Protein AF-A0A8E0VF87-F1 (afdb_monomer_lite)

Secondary structure (DSSP, 8-state):
-EEEEE-S--BHHHHHHHHHTS-TTTEEE-TTT-BEEES-GGG-----GGGGSGGGSSTTTEEEEE-TT--------SSTTTS-HHHHHHHHHHHHHHHHHHHHHHHHSTTTT---------------------------------EETTEE--EEEEEE-TTSSEEEEEEET--HHHHHHHHHHHHHHS-EEEEEEE-S-TTS-EEEEEEEESSS-HHHHHHHHHHHHHHHHHHHHHHHHHHHHHHHHHTT-

Organism: NCBI:txid27845

Sequence (253 aa):
MPIIELRQPIEGELAKKLQASFAPGVIGIHPDTHEAFVLDPRLDNGSREHLRHPEFRDERVIFVGVNASHCIFTVESIAPDHRPPARLVRDGIDIMIGKCLHYLAITETPGFGGSLDNEKGPKKSLNAESTNNSVNVTSDTGTPRSQLNGREASLEICHMSPDKKRITYTFFGEDHTLGLVLRYCVLHSTNAKFCGYCVPHPLEDKIYFDIQVSMGTATEALRSGLQCMYACFSHMRTVFKAAVSKFKKTDHE

InterPro domains:
  IPR009025 DNA-directed RNA polymerase, RBP11-like dimerisation domain [PF13656] (167-237)
  IPR033898 DNA-directed RNA polymerases I and III subunit AC19 [cd07029] (161-240)
  IPR036603 RNA polymerase, RBP11-like subunit [G3DSA:3.30.1360.10] (1-107)
  IPR036603 RNA polymerase, RBP11-like subunit [G3DSA:3.30.1360.10] (147-253)
  IPR036603 RNA polymerase, RBP11-like subunit [SSF55257] (150-247)

Structure (mmCIF, N/CA/C/O backbone):
data_AF-A0A8E0VF87-F1
#
_entry.id   AF-A0A8E0VF87-F1
#
loop_
_atom_site.group_PDB
_atom_site.id
_atom_site.type_symbol
_atom_site.label_atom_id
_atom_site.label_alt_id
_atom_site.label_comp_id
_atom_site.label_asym_id
_atom_site.label_entity_id
_atom_site.label_seq_id
_atom_site.pdbx_PDB_ins_code
_atom_site.Cartn_x
_atom_site.Cartn_y
_atom_site.Cartn_z
_atom_site.occupancy
_atom_site.B_iso_or_equiv
_atom_site.auth_seq_id
_atom_site.auth_comp_id
_atom_site.auth_asym_id
_atom_site.auth_atom_id
_atom_site.pdbx_PDB_model_num
ATOM 1 N N . MET A 1 1 ? -5.290 1.235 11.599 1.00 92.56 1 MET A N 1
ATOM 2 C CA . MET A 1 1 ? -6.082 0.747 12.746 1.00 92.56 1 MET A CA 1
ATOM 3 C C . MET A 1 1 ? -5.803 1.680 13.909 1.00 92.56 1 MET A C 1
ATOM 5 O O . MET A 1 1 ? -4.617 1.870 14.187 1.00 92.56 1 MET A O 1
ATOM 9 N N . PRO A 1 2 ? -6.818 2.306 14.524 1.00 95.06 2 PRO A N 1
ATOM 10 C CA . PRO A 1 2 ? -6.605 3.136 15.704 1.00 95.06 2 PRO A CA 1
ATOM 11 C C . PRO A 1 2 ? -5.988 2.319 16.845 1.00 95.06 2 PRO A C 1
ATOM 13 O O . PRO A 1 2 ? -6.271 1.129 16.996 1.00 95.06 2 PRO A O 1
ATOM 16 N N . ILE A 1 3 ? -5.106 2.954 17.608 1.00 96.19 3 ILE A N 1
ATOM 17 C CA . ILE A 1 3 ? -4.529 2.426 18.844 1.00 96.19 3 ILE A CA 1
ATOM 18 C C . ILE A 1 3 ? -5.003 3.344 19.960 1.00 96.19 3 ILE A C 1
ATOM 20 O O . ILE A 1 3 ? -4.820 4.555 19.862 1.00 96.19 3 ILE A O 1
ATOM 24 N N . ILE A 1 4 ? -5.580 2.767 21.008 1.00 97.19 4 ILE A N 1
ATOM 25 C CA . ILE A 1 4 ? -5.929 3.476 22.234 1.00 97.19 4 ILE A CA 1
ATOM 26 C C . ILE A 1 4 ? -5.327 2.675 23.384 1.00 97.19 4 ILE A C 1
ATOM 28 O O . ILE A 1 4 ? -5.585 1.479 23.501 1.00 97.19 4 ILE A O 1
ATOM 32 N N . GLU A 1 5 ? -4.511 3.320 24.209 1.00 97.38 5 GLU A N 1
ATOM 33 C CA . GLU A 1 5 ? -3.897 2.726 25.395 1.00 97.38 5 GLU A CA 1
ATOM 34 C C . GLU A 1 5 ? -4.240 3.584 26.610 1.00 97.38 5 GLU A C 1
ATOM 36 O O . GLU A 1 5 ? -3.861 4.755 26.674 1.00 97.38 5 GLU A O 1
ATOM 41 N N . LEU A 1 6 ? -4.932 2.997 27.587 1.00 97.00 6 LEU A N 1
ATOM 42 C CA . LEU A 1 6 ? -5.120 3.609 28.900 1.00 97.00 6 LEU A CA 1
ATOM 43 C C . LEU A 1 6 ? -3.914 3.221 29.754 1.00 97.00 6 LEU A C 1
ATOM 45 O O . LEU A 1 6 ? -3.711 2.048 30.059 1.00 97.00 6 LEU A O 1
ATOM 49 N N . ARG A 1 7 ? -3.061 4.198 30.059 1.00 96.69 7 ARG A N 1
ATOM 50 C CA . ARG A 1 7 ? -1.782 3.980 30.757 1.00 96.69 7 ARG A CA 1
ATOM 51 C C . ARG A 1 7 ? -1.893 4.172 32.263 1.00 96.69 7 ARG A C 1
ATOM 53 O O . ARG A 1 7 ? -0.996 3.768 32.999 1.00 96.69 7 ARG A O 1
ATOM 60 N N . GLN A 1 8 ? -2.991 4.770 32.708 1.00 95.25 8 GLN A N 1
ATOM 61 C CA . GLN A 1 8 ? -3.378 4.884 34.106 1.00 95.25 8 GLN A CA 1
ATOM 62 C C . GLN A 1 8 ? -4.825 4.408 34.268 1.00 95.25 8 GLN A C 1
ATOM 64 O O . GLN A 1 8 ? -5.605 4.561 33.322 1.00 95.25 8 GLN A O 1
ATOM 69 N N . PRO A 1 9 ? -5.194 3.872 35.444 1.00 95.50 9 PRO A N 1
ATOM 70 C CA . PRO A 1 9 ? -6.587 3.604 35.776 1.00 95.50 9 PRO A CA 1
ATOM 71 C C . PRO A 1 9 ? -7.399 4.900 35.716 1.00 95.50 9 PRO A C 1
ATOM 73 O O . PRO A 1 9 ? -7.008 5.920 36.289 1.00 95.50 9 PRO A O 1
ATOM 76 N N . ILE A 1 10 ? -8.522 4.870 35.003 1.00 96.69 10 ILE A N 1
ATOM 77 C CA . ILE A 1 10 ? -9.448 6.000 34.888 1.00 96.69 10 ILE A CA 1
ATOM 78 C C . ILE A 1 10 ? -10.806 5.503 35.361 1.00 96.69 10 ILE A C 1
ATOM 80 O O . ILE A 1 10 ? -11.434 4.690 34.689 1.00 96.69 10 ILE A O 1
ATOM 84 N N . GLU A 1 11 ? -11.259 5.993 36.512 1.00 96.19 11 GLU A N 1
ATOM 85 C CA . GLU A 1 11 ? -12.435 5.471 37.215 1.00 96.19 11 GLU A CA 1
ATOM 86 C C . GLU A 1 11 ? -13.523 6.538 37.416 1.00 96.19 11 GLU A C 1
ATOM 88 O O . GLU A 1 11 ? -13.296 7.749 37.294 1.00 96.19 11 GLU A O 1
ATOM 93 N N . GLY A 1 12 ? -14.737 6.086 37.734 1.00 94.69 12 GLY A N 1
ATOM 94 C CA . GLY A 1 12 ? -15.832 6.942 38.191 1.00 94.69 12 GLY A CA 1
ATOM 95 C C . GLY A 1 12 ? -16.276 7.982 37.157 1.00 94.69 12 GLY A C 1
ATOM 96 O O . GLY A 1 12 ? -16.549 7.666 35.999 1.00 94.69 12 GLY A O 1
ATOM 97 N N . GLU A 1 13 ? -16.381 9.249 37.567 1.00 95.12 13 GLU A N 1
ATOM 98 C CA . GLU A 1 13 ? -16.820 10.333 36.673 1.00 95.12 13 GLU A CA 1
ATOM 99 C C . GLU A 1 13 ? -15.809 10.625 35.557 1.00 95.12 13 GLU A C 1
ATOM 101 O O . GLU A 1 13 ? -16.204 10.995 34.450 1.00 95.12 13 GLU A O 1
ATOM 106 N N . LEU A 1 14 ? -14.513 10.392 35.800 1.00 96.06 14 LEU A N 1
ATOM 107 C CA . LEU A 1 14 ? -13.501 10.502 34.751 1.00 96.06 14 LEU A CA 1
ATOM 108 C C . LEU A 1 14 ? -13.676 9.400 33.702 1.00 96.06 14 LEU A C 1
ATOM 110 O O . LEU A 1 14 ? -13.544 9.686 32.516 1.00 96.06 14 LEU A O 1
ATOM 114 N N . ALA A 1 15 ? -14.056 8.183 34.104 1.00 97.31 15 ALA A N 1
ATOM 115 C CA . ALA A 1 15 ? -14.351 7.094 33.170 1.00 97.31 15 ALA A CA 1
ATOM 116 C C . ALA A 1 15 ? -15.538 7.433 32.257 1.00 97.31 15 ALA A C 1
ATOM 118 O O . ALA A 1 15 ? -15.454 7.269 31.040 1.00 97.31 15 ALA A O 1
ATOM 119 N N . LYS A 1 16 ? -16.620 7.985 32.822 1.00 97.06 16 LYS A N 1
ATOM 120 C CA . LYS A 1 16 ? -17.789 8.448 32.049 1.00 97.06 16 LYS A CA 1
ATOM 121 C C . LYS A 1 16 ? -17.432 9.587 31.098 1.00 97.06 16 LYS A C 1
ATOM 123 O O . LYS A 1 16 ? -17.858 9.592 29.945 1.00 97.06 16 LYS A O 1
ATOM 128 N N . LYS A 1 17 ? -16.621 10.539 31.564 1.00 97.00 17 LYS A N 1
ATOM 129 C CA . LYS A 1 17 ? -16.142 11.664 30.754 1.00 97.00 17 LYS A CA 1
ATOM 130 C C . LYS A 1 17 ? -15.246 11.202 29.605 1.00 97.00 17 LYS A C 1
ATOM 132 O O . LYS A 1 17 ? -15.392 11.679 28.481 1.00 97.00 17 LYS A O 1
ATOM 137 N N . LEU A 1 18 ? -14.358 10.245 29.872 1.00 97.56 18 LEU A N 1
ATOM 138 C CA . LEU A 1 18 ? -13.532 9.618 28.850 1.00 97.56 18 LEU A CA 1
ATOM 139 C C . LEU A 1 18 ? -14.404 8.879 27.836 1.00 97.56 18 LEU A C 1
ATOM 141 O O . LEU A 1 18 ? -14.245 9.093 26.641 1.00 97.56 18 LEU A O 1
ATOM 145 N N . GLN A 1 19 ? -15.363 8.073 28.294 1.00 97.75 19 GLN A N 1
ATOM 146 C CA . GLN A 1 19 ? -16.282 7.352 27.416 1.00 97.75 19 GLN A CA 1
ATOM 147 C C . GLN A 1 19 ? -17.054 8.299 26.487 1.00 97.75 19 GLN A C 1
ATOM 149 O O . GLN A 1 19 ? -17.137 8.039 25.290 1.00 97.75 19 GLN A O 1
ATOM 154 N N . ALA A 1 20 ? -17.551 9.425 27.007 1.00 97.50 20 ALA A N 1
ATOM 155 C CA . ALA A 1 20 ? -18.239 10.444 26.212 1.00 97.50 20 ALA A CA 1
ATOM 156 C C . ALA A 1 20 ? -17.330 11.153 25.188 1.00 97.50 20 ALA A C 1
ATOM 158 O O . ALA A 1 20 ? -17.828 11.783 24.258 1.00 97.50 20 ALA A O 1
ATOM 159 N N . SER A 1 21 ? -16.006 11.045 25.342 1.00 97.00 21 SER A N 1
ATOM 160 C CA . SER A 1 21 ? -15.017 11.623 24.426 1.00 97.00 21 SER A CA 1
ATOM 161 C C . SER A 1 21 ? -14.728 10.745 23.199 1.00 97.00 21 SER A C 1
ATOM 163 O O . SER A 1 21 ? -13.939 11.142 22.342 1.00 97.00 21 SER A O 1
ATOM 165 N N . PHE A 1 22 ? -15.321 9.552 23.102 1.00 97.75 22 PHE A N 1
ATOM 166 C CA . PHE A 1 22 ? -15.151 8.643 21.967 1.00 97.75 22 PHE A CA 1
ATOM 167 C C . PHE A 1 22 ? -16.502 8.212 21.388 1.00 97.75 22 PHE A C 1
ATOM 169 O O . PHE A 1 22 ? -17.558 8.404 21.991 1.00 97.75 22 PHE A O 1
ATOM 176 N N . ALA A 1 23 ? -16.473 7.623 20.190 1.00 96.81 23 ALA A N 1
ATOM 177 C CA . ALA A 1 23 ? -17.670 7.041 19.594 1.00 96.81 23 ALA A CA 1
ATOM 178 C C . ALA A 1 23 ? -18.237 5.902 20.477 1.00 96.81 23 ALA A C 1
ATOM 180 O O . ALA A 1 23 ? -17.468 5.193 21.141 1.00 96.81 23 ALA A O 1
ATOM 181 N N . PRO A 1 24 ? -19.567 5.684 20.483 1.00 96.88 24 PRO A N 1
ATOM 182 C CA . PRO A 1 24 ? -20.169 4.569 21.208 1.00 96.88 24 PRO A CA 1
ATOM 183 C C . PRO A 1 24 ? -19.531 3.228 20.821 1.00 96.88 24 PRO A C 1
ATOM 185 O O . PRO A 1 24 ? -19.366 2.934 19.639 1.00 96.88 24 PRO A O 1
ATOM 188 N N . GLY A 1 25 ? -19.177 2.417 21.821 1.00 96.56 25 GLY A N 1
ATOM 189 C CA . GLY A 1 25 ? -18.518 1.121 21.621 1.00 96.56 25 GLY A CA 1
ATOM 190 C C . GLY A 1 25 ? -16.985 1.158 21.629 1.00 96.56 25 GLY A C 1
ATOM 191 O O . GLY A 1 25 ? -16.369 0.099 21.664 1.00 96.56 25 GLY A O 1
ATOM 192 N N . VAL A 1 26 ? -16.356 2.340 21.662 1.00 97.88 26 VAL A N 1
ATOM 193 C CA . VAL A 1 26 ? -14.886 2.451 21.735 1.00 97.88 26 VAL A CA 1
ATOM 194 C C . VAL A 1 26 ? -14.368 2.222 23.152 1.00 97.88 26 VAL A C 1
ATOM 196 O O . VAL A 1 26 ? -13.462 1.417 23.355 1.00 97.88 26 VAL A O 1
ATOM 199 N N . ILE A 1 27 ? -14.949 2.912 24.137 1.00 98.19 27 ILE A N 1
ATOM 200 C CA . ILE A 1 27 ? -14.576 2.811 25.552 1.00 98.19 27 ILE A CA 1
ATOM 201 C C . ILE A 1 27 ? -15.727 2.174 26.332 1.00 98.19 27 ILE A C 1
ATOM 203 O O . ILE A 1 27 ? -16.859 2.667 26.320 1.00 98.19 27 ILE A O 1
ATOM 207 N N . GLY A 1 28 ? -15.430 1.076 27.018 1.00 97.81 28 GLY A N 1
ATOM 208 C CA . GLY A 1 28 ? -16.309 0.449 27.997 1.00 97.81 28 GLY A CA 1
ATOM 209 C C . GLY A 1 28 ? -16.016 0.956 29.406 1.00 97.81 28 GLY A C 1
ATOM 210 O O . GLY A 1 28 ? -14.950 1.508 29.670 1.00 97.81 28 GLY A O 1
ATOM 211 N N . ILE A 1 29 ? -16.966 0.756 30.316 1.00 97.88 29 ILE A N 1
ATOM 212 C CA . ILE A 1 29 ? -16.773 0.971 31.753 1.00 97.88 29 ILE A CA 1
ATOM 213 C C . ILE A 1 29 ? -17.140 -0.334 32.442 1.00 97.88 29 ILE A C 1
ATOM 215 O O . ILE A 1 29 ? -18.215 -0.882 32.189 1.00 97.88 29 ILE A O 1
ATOM 219 N N . HIS A 1 30 ? -16.243 -0.852 33.274 1.00 96.31 30 HIS A N 1
ATOM 220 C CA . HIS A 1 30 ? -16.495 -2.089 33.998 1.00 96.31 30 HIS A CA 1
ATOM 221 C C . HIS A 1 30 ? -17.631 -1.876 35.017 1.00 96.31 30 HIS A C 1
ATOM 223 O O . HIS A 1 30 ? -17.609 -0.876 35.741 1.00 96.31 30 HIS A O 1
ATOM 229 N N . PRO A 1 31 ? -18.622 -2.784 35.107 1.00 93.56 31 PRO A N 1
ATOM 230 C CA . PRO A 1 31 ? -19.773 -2.601 35.991 1.00 93.56 31 PRO A CA 1
ATOM 231 C C . PRO A 1 31 ? -19.383 -2.555 37.473 1.00 93.56 31 PRO A C 1
ATOM 233 O O . PRO A 1 31 ? -19.934 -1.741 38.205 1.00 93.56 31 PRO A O 1
ATOM 236 N N . ASP A 1 32 ? -18.418 -3.383 37.887 1.00 93.12 32 ASP A N 1
ATOM 237 C CA . ASP A 1 32 ? -18.029 -3.501 39.300 1.00 93.12 32 ASP A CA 1
ATOM 238 C C . ASP A 1 32 ? -16.969 -2.481 39.743 1.00 93.12 32 ASP A C 1
ATOM 240 O O . ASP A 1 32 ? -17.102 -1.871 40.800 1.00 93.12 32 ASP A O 1
ATOM 244 N N . THR A 1 33 ? -15.904 -2.283 38.957 1.00 92.81 33 THR A N 1
ATOM 245 C CA . THR A 1 33 ? -14.791 -1.390 39.329 1.00 92.81 33 THR A CA 1
ATOM 246 C C . THR A 1 33 ? -15.022 0.055 38.898 1.00 92.81 33 THR A C 1
ATOM 248 O O . THR A 1 33 ? -14.307 0.944 39.344 1.00 92.81 33 THR A O 1
ATOM 251 N N . HIS A 1 34 ? -16.005 0.309 38.024 1.00 94.69 34 HIS A N 1
ATOM 252 C CA . HIS A 1 34 ? -16.218 1.606 37.374 1.00 94.69 34 HIS A CA 1
ATOM 253 C C . HIS A 1 34 ? -14.985 2.150 36.632 1.00 94.69 34 HIS A C 1
ATOM 255 O O . HIS A 1 34 ? -14.898 3.353 36.376 1.00 94.69 34 HIS A O 1
ATOM 261 N N . GLU A 1 35 ? -14.056 1.268 36.260 1.00 97.12 35 GLU A N 1
ATOM 262 C CA . GLU A 1 35 ? -12.852 1.594 35.503 1.00 97.12 35 GLU A CA 1
ATOM 263 C C . GLU A 1 35 ? -13.139 1.577 33.997 1.00 97.12 35 GLU A C 1
ATOM 265 O O . GLU A 1 35 ? -13.840 0.696 33.485 1.00 97.12 35 GLU A O 1
ATOM 270 N N . ALA A 1 36 ? -12.607 2.563 33.278 1.00 97.75 36 ALA A N 1
ATOM 271 C CA . ALA A 1 36 ? -12.656 2.609 31.827 1.00 97.75 36 ALA A CA 1
ATOM 272 C C . ALA A 1 36 ? -11.705 1.576 31.213 1.00 97.75 36 ALA A C 1
ATOM 274 O O . ALA A 1 36 ? -10.572 1.410 31.656 1.00 97.75 36 ALA A O 1
ATOM 275 N N . PHE A 1 37 ? -12.133 0.940 30.127 1.00 97.94 37 PHE A N 1
ATOM 276 C CA . PHE A 1 37 ? -11.289 0.063 29.321 1.00 97.94 37 PHE A CA 1
ATOM 277 C C . PHE A 1 37 ? -11.569 0.265 27.833 1.00 97.94 37 PHE A C 1
ATOM 279 O O . PHE A 1 37 ? -12.644 0.716 27.433 1.00 97.94 37 PHE A O 1
ATOM 286 N N . VAL A 1 38 ? -10.598 -0.075 26.990 1.00 97.81 38 VAL A N 1
ATOM 287 C CA . VAL A 1 38 ? -10.772 -0.015 25.534 1.00 97.81 38 VAL A CA 1
ATOM 288 C C . VAL A 1 38 ? -11.565 -1.241 25.090 1.00 97.81 38 VAL A C 1
ATOM 290 O O . VAL A 1 38 ? -11.088 -2.364 25.227 1.00 97.81 38 VAL A O 1
ATOM 293 N N . LEU A 1 39 ? -12.779 -1.023 24.585 1.00 97.56 39 LEU A N 1
ATOM 294 C CA . LEU A 1 39 ? -13.688 -2.080 24.146 1.00 97.56 39 LEU A CA 1
ATOM 295 C C . LEU A 1 39 ? -13.418 -2.464 22.686 1.00 97.56 39 LEU A C 1
ATOM 297 O O . LEU A 1 39 ? -13.039 -3.600 22.414 1.00 97.56 39 LEU A O 1
ATOM 301 N N . ASP A 1 40 ? -13.565 -1.518 21.757 1.00 97.44 40 ASP A N 1
ATOM 302 C CA . ASP A 1 40 ? -13.196 -1.713 20.354 1.00 97.44 40 ASP A CA 1
ATOM 303 C C . ASP A 1 40 ? -12.563 -0.440 19.765 1.00 97.44 40 ASP A C 1
ATOM 305 O O . ASP A 1 40 ? -13.270 0.487 19.351 1.00 97.44 40 ASP A O 1
ATOM 309 N N . PRO A 1 41 ? -11.223 -0.378 19.662 1.00 96.69 41 PRO A N 1
ATOM 310 C CA . PRO A 1 41 ? -10.553 0.782 19.093 1.00 96.69 41 PRO A CA 1
ATOM 311 C C . PRO A 1 41 ? -10.836 0.941 17.593 1.00 96.69 41 PRO A C 1
ATOM 313 O O . PRO A 1 41 ? -10.601 2.013 17.044 1.00 96.69 41 PRO A O 1
ATOM 316 N N . ARG A 1 42 ? -11.360 -0.082 16.899 1.00 96.00 42 ARG A N 1
ATOM 317 C CA . ARG A 1 42 ? -11.696 0.007 15.469 1.00 96.00 42 ARG A CA 1
ATOM 318 C C . ARG A 1 42 ? -12.797 1.024 15.192 1.00 96.00 42 ARG A C 1
ATOM 320 O O . ARG A 1 42 ? -12.832 1.583 14.098 1.00 96.00 42 ARG A O 1
ATOM 327 N N . LEU A 1 43 ? -13.695 1.215 16.154 1.00 96.00 43 LEU A N 1
ATOM 328 C CA . LEU A 1 43 ? -14.848 2.102 16.035 1.00 96.00 43 LEU A CA 1
ATOM 329 C C . LEU A 1 43 ? -14.486 3.576 16.254 1.00 96.00 43 LEU A C 1
ATOM 331 O O . LEU A 1 43 ? -15.337 4.445 16.060 1.00 96.00 43 LEU A O 1
ATOM 335 N N . ASP A 1 44 ? -13.243 3.876 16.643 1.00 95.56 44 ASP A N 1
ATOM 336 C CA . ASP A 1 44 ? -12.799 5.253 16.810 1.00 95.56 44 ASP A CA 1
ATOM 337 C C . ASP A 1 44 ? -12.785 5.994 15.467 1.00 95.56 44 ASP A C 1
ATOM 339 O O . ASP A 1 44 ? -12.216 5.542 14.471 1.00 95.56 44 ASP A O 1
ATOM 343 N N . ASN A 1 45 ? -13.404 7.172 15.461 1.00 93.25 45 ASN A N 1
ATOM 344 C CA . ASN A 1 45 ? -13.465 8.061 14.307 1.00 93.25 45 ASN A CA 1
ATOM 345 C C . ASN A 1 45 ? -12.324 9.091 14.292 1.00 93.25 45 ASN A C 1
ATOM 347 O O . ASN A 1 45 ? -12.271 9.928 13.391 1.00 93.25 45 ASN A O 1
ATOM 351 N N . GLY A 1 46 ? -11.426 9.059 15.284 1.00 93.25 46 GLY A N 1
ATOM 352 C CA . GLY A 1 46 ? -10.272 9.947 15.359 1.00 93.25 46 GLY A CA 1
ATOM 353 C C . GLY A 1 46 ? -10.631 11.399 15.680 1.00 93.25 46 GLY A C 1
ATOM 354 O O . GLY 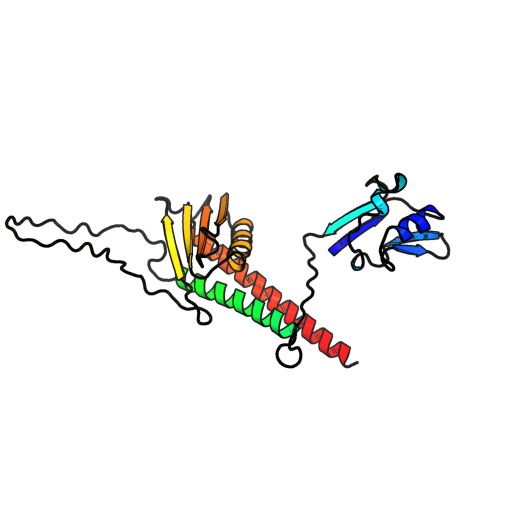A 1 46 ? -9.861 12.297 15.341 1.00 93.25 46 GLY A O 1
ATOM 355 N N . SER A 1 47 ? -11.774 11.650 16.330 1.00 94.94 47 SER A N 1
ATOM 356 C CA . SER A 1 47 ? -12.236 13.001 16.705 1.00 94.94 47 SER A CA 1
ATOM 357 C C . SER A 1 47 ? -11.261 13.772 17.602 1.00 94.94 47 SER A C 1
ATOM 359 O O . SER A 1 47 ? -11.253 15.002 17.589 1.00 94.94 47 SER A O 1
ATOM 361 N N . ARG A 1 48 ? -10.437 13.052 18.378 1.00 95.50 48 ARG A N 1
ATOM 362 C CA . ARG A 1 48 ? -9.514 13.599 19.390 1.00 95.50 48 ARG A CA 1
ATOM 363 C C . ARG A 1 48 ? -10.201 14.446 20.468 1.00 95.50 48 ARG A C 1
ATOM 365 O O . ARG A 1 48 ? -9.553 15.286 21.089 1.00 95.50 48 ARG A O 1
ATOM 372 N N . GLU A 1 49 ? -11.484 14.207 20.732 1.00 96.38 49 GLU A N 1
ATOM 373 C CA . GLU A 1 49 ? -12.255 15.000 21.697 1.00 96.38 49 GLU A CA 1
ATOM 374 C C . GLU A 1 49 ? -11.690 14.906 23.124 1.00 96.38 49 GLU A C 1
ATOM 376 O O . GLU A 1 49 ? -11.672 15.902 23.845 1.00 96.38 49 GLU A O 1
ATOM 381 N N . HIS A 1 50 ? -11.103 13.763 23.499 1.00 95.25 50 HIS A N 1
ATOM 382 C CA . HIS A 1 50 ? -10.443 13.583 24.798 1.00 95.25 50 HIS A CA 1
ATOM 383 C C . HIS A 1 50 ? -9.373 14.657 25.075 1.00 95.25 50 HIS A C 1
ATOM 385 O O . HIS A 1 50 ? -9.241 15.107 26.211 1.00 95.25 50 HIS A O 1
ATOM 391 N N . LEU A 1 51 ? -8.678 15.165 24.046 1.00 96.38 51 LEU A N 1
ATOM 392 C CA . LEU A 1 51 ? -7.670 16.223 24.193 1.00 96.38 51 LEU A CA 1
ATOM 393 C C . LEU A 1 51 ? -8.260 17.567 24.645 1.00 96.38 51 LEU A C 1
ATOM 395 O O . LEU A 1 51 ? -7.515 18.467 25.044 1.00 96.38 51 LEU A O 1
ATOM 399 N N . ARG A 1 52 ? -9.584 17.756 24.615 1.00 95.69 52 ARG A N 1
ATOM 400 C CA . ARG A 1 52 ? -10.205 18.960 25.182 1.00 95.69 52 ARG A CA 1
ATOM 401 C C . ARG A 1 52 ? -10.138 18.981 26.701 1.00 95.69 52 ARG A C 1
ATOM 403 O O . ARG A 1 52 ? -10.087 20.070 27.276 1.00 95.69 52 ARG A O 1
ATOM 410 N N . HIS A 1 53 ? -10.087 17.819 27.338 1.00 95.62 53 HIS A N 1
ATOM 411 C CA . HIS A 1 53 ? -10.088 17.678 28.786 1.00 95.62 53 HIS A CA 1
ATOM 412 C C . HIS A 1 53 ? -8.653 17.664 29.335 1.00 95.62 53 HIS A C 1
ATOM 414 O O . HIS A 1 53 ? -7.860 16.833 28.898 1.00 95.62 53 HIS A O 1
ATOM 420 N N . PRO A 1 54 ? -8.289 18.566 30.272 1.00 95.88 54 PRO A N 1
ATOM 421 C CA . PRO A 1 54 ? -6.923 18.664 30.794 1.00 95.88 54 PRO A CA 1
ATOM 422 C C . PRO A 1 54 ? -6.378 17.343 31.348 1.00 95.88 54 PRO A C 1
ATOM 424 O O . PRO A 1 54 ? -5.241 16.989 31.055 1.00 95.88 54 PRO A O 1
ATOM 427 N N . GLU A 1 55 ? -7.212 16.592 32.066 1.00 94.94 55 GLU A N 1
ATOM 428 C CA . GLU A 1 55 ? -6.915 15.259 32.604 1.00 94.94 55 GLU A CA 1
ATOM 429 C C . GLU A 1 55 ? -6.491 14.210 31.561 1.00 94.94 55 GLU A C 1
ATOM 431 O O . GLU A 1 55 ? -5.784 13.273 31.917 1.00 94.94 55 GLU A O 1
ATOM 436 N N . PHE A 1 56 ? -6.867 14.353 30.285 1.00 96.00 56 PHE A N 1
ATOM 437 C CA . PHE A 1 56 ? -6.568 13.369 29.230 1.00 96.00 56 PHE A CA 1
ATOM 438 C C . PHE A 1 56 ? -5.564 13.875 28.188 1.00 96.00 56 PHE A C 1
ATOM 440 O O . PHE A 1 56 ? -5.318 13.203 27.190 1.00 96.00 56 PHE A O 1
ATOM 447 N N . ARG A 1 57 ? -4.993 15.072 28.381 1.00 93.62 57 ARG A N 1
ATOM 448 C CA . ARG A 1 57 ? -3.982 15.626 27.462 1.00 93.62 57 ARG A CA 1
ATOM 449 C C . ARG A 1 57 ? -2.606 15.000 27.634 1.00 93.62 57 ARG A C 1
ATOM 451 O O . ARG A 1 57 ? -1.794 15.082 26.718 1.00 93.62 57 ARG A O 1
ATOM 458 N N . ASP A 1 58 ? -2.325 14.456 28.812 1.00 93.94 58 ASP A N 1
ATOM 459 C CA . ASP A 1 58 ? -1.039 13.835 29.099 1.00 93.94 58 ASP A CA 1
ATOM 460 C C . ASP A 1 58 ? -0.996 12.418 28.506 1.00 93.94 58 ASP A C 1
ATOM 462 O O . ASP A 1 58 ? -1.794 11.552 28.870 1.00 93.94 58 ASP A O 1
ATOM 466 N N . GLU A 1 59 ? -0.019 12.162 27.632 1.00 91.38 59 GLU A N 1
ATOM 467 C CA . GLU A 1 59 ? 0.237 10.841 27.044 1.00 91.38 59 GLU A CA 1
ATOM 468 C C . GLU A 1 59 ? 0.611 9.772 28.083 1.00 91.38 59 GLU A C 1
ATOM 470 O O . GLU A 1 59 ? 0.666 8.581 27.768 1.00 91.38 59 GLU A O 1
ATOM 475 N N . ARG A 1 60 ? 0.903 10.169 29.327 1.00 93.81 60 ARG A N 1
ATOM 476 C CA . ARG A 1 60 ? 1.074 9.254 30.463 1.00 93.81 60 ARG A CA 1
ATOM 477 C C . ARG A 1 60 ? -0.250 8.716 30.995 1.00 93.81 60 ARG A C 1
ATOM 479 O O . ARG A 1 60 ? -0.219 7.726 31.719 1.00 93.81 60 ARG A O 1
ATOM 486 N N . VAL A 1 61 ? -1.370 9.364 30.679 1.00 95.19 61 VAL A N 1
ATOM 487 C CA . VAL A 1 61 ? -2.724 8.960 31.086 1.00 95.19 61 VAL A CA 1
ATOM 488 C C . VAL A 1 61 ? -3.367 8.136 29.975 1.00 95.19 61 VAL A C 1
ATOM 490 O O . VAL A 1 61 ? -3.776 6.998 30.204 1.00 95.19 61 VAL A O 1
ATOM 493 N N . ILE A 1 62 ? -3.396 8.678 28.756 1.00 96.19 62 ILE A N 1
ATOM 494 C CA . ILE A 1 62 ? -3.961 8.020 27.578 1.00 96.19 62 ILE A CA 1
ATOM 495 C C . ILE A 1 62 ? -3.092 8.278 26.352 1.00 96.19 62 ILE A C 1
ATOM 497 O O . ILE A 1 62 ? -2.679 9.403 26.091 1.00 96.19 62 ILE A O 1
ATOM 501 N N . PHE A 1 63 ? -2.852 7.235 25.566 1.00 96.31 63 PHE A N 1
ATOM 502 C CA . PHE A 1 63 ? -2.242 7.358 24.250 1.00 96.31 63 PHE A CA 1
ATOM 503 C C . PHE A 1 63 ? -3.259 6.994 23.172 1.00 96.31 63 PHE A C 1
ATOM 505 O O . PHE A 1 63 ? -3.851 5.917 23.212 1.00 96.31 63 PHE A O 1
ATOM 512 N N . VAL A 1 64 ? -3.442 7.889 22.200 1.00 96.12 64 VAL A N 1
ATOM 513 C CA . VAL A 1 64 ? -4.269 7.653 21.013 1.00 96.12 64 VAL A CA 1
ATOM 514 C C . VAL A 1 64 ? -3.416 7.848 19.770 1.00 96.12 64 VAL A C 1
ATOM 516 O O . VAL A 1 64 ? -2.885 8.930 19.520 1.00 96.12 64 VAL A O 1
ATOM 519 N N . GLY A 1 65 ? -3.294 6.793 18.974 1.00 94.44 65 GLY A N 1
ATOM 520 C CA . GLY A 1 65 ? -2.444 6.757 17.794 1.00 94.44 65 GLY A CA 1
ATOM 521 C C . GLY A 1 65 ? -3.018 5.893 16.681 1.00 94.44 65 GLY A C 1
ATOM 522 O O . GLY A 1 65 ? -4.176 5.480 16.699 1.00 94.44 65 GLY A O 1
ATOM 523 N N . VAL A 1 66 ? -2.188 5.609 15.680 1.00 94.06 66 VAL A N 1
ATOM 524 C CA . VAL A 1 66 ? -2.551 4.751 14.549 1.00 94.06 66 VAL A CA 1
ATOM 525 C C . VAL A 1 66 ? -1.448 3.727 14.333 1.00 94.06 66 VAL A C 1
ATOM 527 O O . VAL A 1 66 ? -0.274 4.077 14.234 1.00 94.06 66 VAL A O 1
ATOM 530 N N . ASN A 1 67 ? -1.826 2.457 14.202 1.00 94.00 67 ASN A N 1
ATOM 531 C CA . ASN A 1 67 ? -0.919 1.416 13.743 1.00 94.00 67 ASN A CA 1
ATOM 532 C C . ASN A 1 67 ? -0.703 1.560 12.230 1.00 94.00 67 ASN A C 1
ATOM 534 O O . ASN A 1 67 ? -1.590 1.213 11.442 1.00 94.00 67 ASN A O 1
ATOM 538 N N . ALA A 1 68 ? 0.473 2.050 11.833 1.00 91.00 68 ALA A N 1
ATOM 539 C CA . ALA A 1 68 ? 0.845 2.233 10.430 1.00 91.00 68 ALA A CA 1
ATOM 540 C C . ALA A 1 68 ? 0.965 0.909 9.648 1.00 91.00 68 ALA A C 1
ATOM 542 O O . ALA A 1 68 ? 0.825 0.906 8.429 1.00 91.00 68 ALA A O 1
ATOM 543 N N . SER A 1 69 ? 1.169 -0.218 10.336 1.00 91.19 69 SER A N 1
ATOM 544 C CA . SER A 1 69 ? 1.288 -1.551 9.729 1.00 91.19 69 SER A CA 1
ATOM 545 C C . SER A 1 69 ? -0.054 -2.278 9.593 1.00 91.19 69 SER A C 1
ATOM 547 O O . SER A 1 69 ? -0.091 -3.415 9.127 1.00 91.19 69 SER A O 1
ATOM 549 N N . HIS A 1 70 ? -1.162 -1.658 10.010 1.00 92.88 70 HIS A N 1
ATOM 550 C CA . HIS A 1 70 ? -2.491 -2.263 9.960 1.00 92.88 70 HIS A CA 1
ATOM 551 C C . HIS A 1 70 ? -3.477 -1.329 9.256 1.00 92.88 70 HIS A C 1
ATOM 553 O O . HIS A 1 70 ? -4.110 -0.465 9.868 1.00 92.88 70 HIS A O 1
ATOM 559 N N . CYS A 1 71 ? -3.649 -1.547 7.957 1.00 91.69 71 CYS A N 1
ATOM 560 C CA . CYS A 1 71 ? -4.617 -0.827 7.138 1.00 91.69 71 CYS A CA 1
ATOM 561 C C . CYS A 1 71 ? -5.998 -1.488 7.202 1.00 91.69 71 CYS A C 1
ATOM 563 O O . CYS A 1 71 ? -6.108 -2.713 7.187 1.00 91.69 71 CYS A O 1
ATOM 565 N N . ILE A 1 72 ? -7.052 -0.672 7.232 1.00 92.25 72 ILE A N 1
ATOM 566 C CA . ILE A 1 72 ? -8.438 -1.127 7.104 1.00 92.25 72 ILE A CA 1
ATOM 567 C C . ILE A 1 72 ? -8.971 -0.545 5.805 1.00 92.25 72 ILE A C 1
ATOM 569 O O . ILE A 1 72 ? -9.050 0.671 5.662 1.00 92.25 72 ILE A O 1
ATOM 573 N N . PHE A 1 73 ? -9.311 -1.421 4.866 1.00 94.31 73 PHE A N 1
ATOM 574 C CA . PHE A 1 73 ? -9.904 -1.031 3.595 1.00 94.31 73 PHE A CA 1
ATOM 575 C C . PHE A 1 73 ? -11.403 -1.309 3.619 1.00 94.31 73 PHE A C 1
ATOM 577 O O . PHE A 1 73 ? -11.825 -2.399 4.009 1.00 94.31 73 PHE A O 1
ATOM 584 N N . THR A 1 74 ? -12.180 -0.343 3.139 1.00 95.25 74 THR A N 1
ATOM 585 C CA . THR A 1 74 ? -13.589 -0.527 2.789 1.00 95.25 74 THR A CA 1
ATOM 586 C C . THR A 1 74 ? -13.683 -0.490 1.273 1.00 95.25 74 THR A C 1
ATOM 588 O O . THR A 1 74 ? -13.244 0.473 0.648 1.00 95.25 74 THR A O 1
ATOM 591 N N . VAL A 1 75 ? -14.201 -1.563 0.676 1.00 95.56 75 VAL A N 1
ATOM 592 C CA . VAL A 1 75 ? -14.362 -1.675 -0.776 1.00 95.56 75 VAL A CA 1
ATOM 593 C C . VAL A 1 75 ? -15.832 -1.885 -1.070 1.00 95.56 75 VAL A C 1
ATOM 595 O O . VAL A 1 75 ? -16.411 -2.898 -0.684 1.00 95.56 75 VAL A O 1
ATOM 598 N N . GLU A 1 76 ? -16.414 -0.931 -1.780 1.00 95.56 76 GLU A N 1
ATOM 599 C CA . GLU A 1 76 ? -17.807 -0.961 -2.202 1.00 95.56 76 GLU A CA 1
ATOM 600 C C . GLU A 1 76 ? -17.881 -1.146 -3.716 1.00 95.56 76 GLU A C 1
ATOM 602 O O . GLU A 1 76 ? -16.982 -0.751 -4.462 1.00 95.56 76 GLU A O 1
ATOM 607 N N . SER A 1 77 ? -18.953 -1.782 -4.178 1.00 95.75 77 SER A N 1
ATOM 608 C CA . SER A 1 77 ? -19.216 -1.956 -5.601 1.00 95.75 77 SER A CA 1
ATOM 609 C C . SER A 1 77 ? -20.559 -1.347 -5.953 1.00 95.75 77 SER A C 1
ATOM 611 O O . SER A 1 77 ? -21.554 -1.623 -5.292 1.00 95.75 77 SER A O 1
ATOM 613 N N . ILE A 1 78 ? -20.591 -0.586 -7.046 1.00 96.00 78 ILE A N 1
ATOM 614 C CA . ILE A 1 78 ? -21.828 -0.050 -7.631 1.00 96.00 78 ILE A CA 1
ATOM 615 C C . ILE A 1 78 ? -22.684 -1.131 -8.310 1.00 96.00 78 ILE A C 1
ATOM 617 O O . ILE A 1 78 ? -23.839 -0.890 -8.633 1.00 96.00 78 ILE A O 1
ATOM 621 N N . ALA A 1 79 ? -22.109 -2.309 -8.571 1.00 94.75 79 ALA A N 1
ATOM 622 C CA . ALA A 1 79 ? -22.771 -3.421 -9.247 1.00 94.75 79 ALA A CA 1
ATOM 623 C C . ALA A 1 79 ? -22.378 -4.747 -8.570 1.00 94.75 79 ALA A C 1
ATOM 625 O O . ALA A 1 79 ? -21.653 -5.550 -9.170 1.00 94.75 79 ALA A O 1
ATOM 626 N N . PRO A 1 80 ? -22.793 -4.976 -7.310 1.00 91.25 80 PRO A N 1
ATOM 627 C CA . PRO A 1 80 ? -22.317 -6.095 -6.495 1.00 91.25 80 PRO A CA 1
ATOM 628 C C . PRO A 1 80 ? -22.615 -7.470 -7.112 1.00 91.25 80 PRO A C 1
ATOM 630 O O . PRO A 1 80 ? -21.769 -8.357 -7.012 1.00 91.25 80 PRO A O 1
ATOM 633 N N . ASP A 1 81 ? -23.730 -7.619 -7.833 1.00 92.19 81 ASP A N 1
ATOM 634 C CA . ASP A 1 81 ? -24.124 -8.887 -8.469 1.00 92.19 81 ASP A CA 1
ATOM 635 C C . ASP A 1 81 ? -23.173 -9.313 -9.599 1.00 92.19 81 ASP A C 1
ATOM 637 O O . ASP A 1 81 ? -22.901 -10.495 -9.800 1.00 92.19 81 ASP A O 1
ATOM 641 N N . HIS A 1 82 ? -22.620 -8.342 -10.329 1.00 92.62 82 HIS A N 1
ATOM 642 C CA . HIS A 1 82 ? -21.753 -8.589 -11.488 1.00 92.62 82 HIS A CA 1
ATOM 643 C C . HIS A 1 82 ? -20.266 -8.422 -11.147 1.00 92.62 82 HIS A C 1
ATOM 645 O O . HIS A 1 82 ? -19.378 -9.048 -11.743 1.00 92.62 82 HIS A O 1
ATOM 651 N N . ARG A 1 83 ? -19.972 -7.548 -10.183 1.00 92.62 83 ARG A N 1
ATOM 652 C CA . ARG A 1 83 ? -18.624 -7.164 -9.773 1.00 92.62 83 ARG A CA 1
ATOM 653 C C . ARG A 1 83 ? -18.563 -7.058 -8.246 1.00 92.62 83 ARG A C 1
ATOM 655 O O . ARG A 1 83 ? -18.478 -5.952 -7.718 1.00 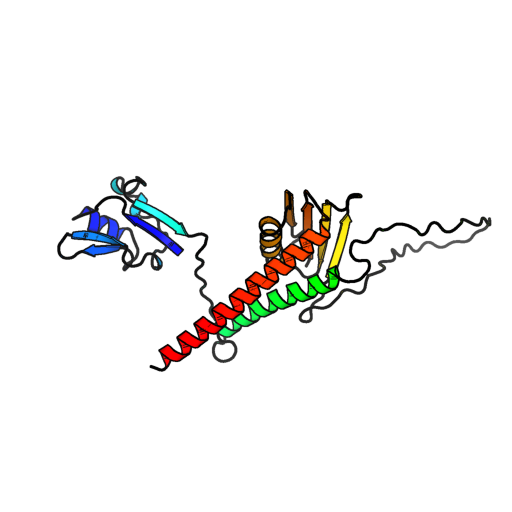92.62 83 ARG A O 1
ATOM 662 N N . PRO A 1 84 ? -18.597 -8.186 -7.519 1.00 94.44 84 PRO A N 1
ATOM 663 C CA . PRO A 1 84 ? -18.579 -8.162 -6.061 1.00 94.44 84 PRO A CA 1
ATOM 664 C C . PRO A 1 84 ? -17.269 -7.550 -5.529 1.00 94.44 84 PRO A C 1
ATOM 666 O O . PRO A 1 84 ? -16.217 -7.745 -6.150 1.00 94.44 84 PRO A O 1
ATOM 669 N N . PRO A 1 85 ? -17.275 -6.874 -4.364 1.00 95.69 85 PRO A N 1
ATOM 670 C CA . PRO A 1 85 ? -16.078 -6.237 -3.802 1.00 95.69 85 PRO A CA 1
ATOM 671 C C . PRO A 1 85 ? -14.866 -7.163 -3.670 1.00 95.69 85 PRO A C 1
ATOM 673 O O . PRO A 1 85 ? -13.744 -6.788 -4.005 1.00 95.69 85 PRO A O 1
ATOM 676 N N . ALA A 1 86 ? -15.082 -8.420 -3.273 1.00 94.62 86 ALA A N 1
ATOM 677 C CA . ALA A 1 86 ? -13.999 -9.395 -3.173 1.00 94.62 86 ALA A CA 1
ATOM 678 C C . ALA A 1 86 ? -13.319 -9.667 -4.528 1.00 94.62 86 ALA A C 1
ATOM 680 O O . ALA A 1 86 ? -12.111 -9.898 -4.590 1.00 94.62 86 ALA A O 1
ATOM 681 N N . ARG A 1 87 ? -14.082 -9.616 -5.627 1.00 94.50 87 ARG A N 1
ATOM 682 C CA . ARG A 1 87 ? -13.533 -9.740 -6.977 1.00 94.50 87 ARG A CA 1
ATOM 683 C C . ARG A 1 87 ? -12.722 -8.503 -7.363 1.00 94.50 87 ARG A C 1
ATOM 685 O O . ARG A 1 87 ? -11.650 -8.678 -7.923 1.00 94.50 87 ARG A O 1
ATOM 692 N N . LEU A 1 88 ? -13.186 -7.296 -7.030 1.00 95.56 88 LEU A N 1
ATOM 693 C CA . LEU A 1 88 ? -12.449 -6.051 -7.290 1.00 95.56 88 LEU A CA 1
ATOM 694 C C . LEU A 1 88 ? -11.044 -6.080 -6.685 1.00 95.56 88 LEU A C 1
ATOM 696 O O . LEU A 1 88 ? -10.068 -5.794 -7.373 1.00 95.56 88 LEU A O 1
ATOM 700 N N . VAL A 1 89 ? -10.944 -6.477 -5.414 1.00 96.44 89 VAL A N 1
ATOM 701 C CA . VAL A 1 89 ? -9.659 -6.565 -4.707 1.00 96.44 89 VAL A CA 1
ATOM 702 C C . VAL A 1 89 ? -8.743 -7.593 -5.363 1.00 96.44 89 VAL A C 1
ATOM 704 O O . VAL A 1 89 ? -7.578 -7.303 -5.626 1.00 96.44 89 VAL A O 1
ATOM 707 N N . ARG A 1 90 ? -9.269 -8.784 -5.671 1.00 95.94 90 ARG A N 1
ATOM 708 C CA . ARG A 1 90 ? -8.499 -9.832 -6.351 1.00 95.94 90 ARG A CA 1
ATOM 709 C C . ARG A 1 90 ? -7.985 -9.359 -7.711 1.00 95.94 90 ARG A C 1
ATOM 711 O O . ARG A 1 90 ? -6.797 -9.497 -7.977 1.00 95.94 90 ARG A O 1
ATOM 718 N N . ASP A 1 91 ? -8.862 -8.794 -8.536 1.00 95.38 91 ASP A N 1
ATOM 719 C CA . ASP A 1 91 ? -8.515 -8.345 -9.884 1.00 95.38 91 ASP A CA 1
ATOM 720 C C . ASP A 1 91 ? -7.458 -7.214 -9.814 1.00 95.38 91 ASP A C 1
ATOM 722 O O . ASP A 1 91 ? -6.511 -7.211 -10.597 1.00 95.38 91 ASP A O 1
ATOM 726 N N . GLY A 1 92 ? -7.530 -6.322 -8.815 1.00 96.19 92 GLY A N 1
ATOM 727 C CA . GLY A 1 92 ? -6.492 -5.317 -8.546 1.00 96.19 92 GLY A CA 1
ATOM 728 C C . GLY A 1 92 ? -5.126 -5.912 -8.172 1.00 96.19 92 GLY A C 1
ATOM 729 O O . GLY A 1 92 ? -4.096 -5.461 -8.676 1.00 96.19 92 GLY A O 1
ATOM 730 N N . ILE A 1 93 ? -5.103 -6.958 -7.337 1.00 97.38 93 ILE A N 1
ATOM 731 C CA . ILE A 1 93 ? -3.868 -7.684 -6.992 1.00 97.38 93 ILE A CA 1
ATOM 732 C C . ILE A 1 93 ? -3.274 -8.363 -8.235 1.00 97.38 93 ILE A C 1
ATOM 734 O O . ILE A 1 93 ? -2.070 -8.262 -8.473 1.00 97.38 93 ILE A O 1
ATOM 738 N N . ASP A 1 94 ? -4.102 -9.027 -9.043 1.00 96.50 94 ASP A N 1
ATOM 739 C CA . ASP A 1 94 ? -3.649 -9.714 -10.256 1.00 96.50 94 ASP A CA 1
ATOM 740 C C . ASP A 1 94 ? -3.100 -8.728 -11.305 1.00 96.50 94 ASP A C 1
ATOM 742 O O . ASP A 1 94 ? -2.089 -9.025 -11.944 1.00 96.50 94 ASP A O 1
ATOM 746 N N . ILE A 1 95 ? -3.678 -7.524 -11.429 1.00 95.94 95 ILE A N 1
ATOM 747 C CA . ILE A 1 95 ? -3.129 -6.447 -12.274 1.00 95.94 95 ILE A CA 1
ATOM 748 C C . ILE A 1 95 ? -1.715 -6.066 -11.825 1.00 95.94 95 ILE A C 1
ATOM 750 O O . ILE A 1 95 ? -0.822 -5.946 -12.665 1.00 95.94 95 ILE A O 1
ATOM 754 N N . MET A 1 96 ? -1.487 -5.895 -10.519 1.00 96.69 96 MET A N 1
ATOM 755 C CA . MET A 1 96 ? -0.159 -5.552 -9.999 1.00 96.69 96 MET A CA 1
ATOM 756 C C . MET A 1 96 ? 0.855 -6.673 -10.230 1.00 96.69 96 MET A C 1
ATOM 758 O O . MET A 1 96 ? 1.989 -6.396 -10.618 1.00 96.69 96 MET A O 1
ATOM 762 N N . ILE A 1 97 ? 0.448 -7.937 -10.077 1.00 97.38 97 ILE A N 1
ATOM 763 C CA . ILE A 1 97 ? 1.277 -9.097 -10.436 1.00 97.38 97 ILE A CA 1
ATOM 764 C C . ILE A 1 97 ? 1.630 -9.066 -11.930 1.00 97.38 97 ILE A C 1
ATOM 766 O O . ILE A 1 97 ? 2.799 -9.218 -12.284 1.00 97.38 97 ILE A O 1
ATOM 770 N N . GLY A 1 98 ? 0.647 -8.818 -12.801 1.00 96.31 98 GLY A N 1
ATOM 771 C CA . GLY A 1 98 ? 0.850 -8.703 -14.246 1.00 96.31 98 GLY A CA 1
ATOM 772 C C . GLY A 1 98 ? 1.835 -7.594 -14.617 1.00 96.31 98 GLY A C 1
ATOM 773 O O . GLY A 1 98 ? 2.745 -7.830 -15.408 1.00 96.31 98 GLY A O 1
ATOM 774 N N . LYS A 1 99 ? 1.729 -6.420 -13.978 1.00 96.56 99 LYS A N 1
ATOM 775 C CA . LYS A 1 99 ? 2.702 -5.324 -14.126 1.00 96.56 99 LYS A CA 1
ATOM 776 C C . LYS A 1 99 ? 4.115 -5.754 -13.730 1.00 96.56 99 LYS A C 1
ATOM 778 O O . LYS A 1 99 ? 5.053 -5.472 -14.470 1.00 96.56 99 LYS A O 1
ATOM 783 N N . CYS A 1 100 ? 4.282 -6.465 -12.609 1.00 96.81 100 CYS A N 1
ATOM 784 C CA . CYS A 1 100 ? 5.600 -6.966 -12.195 1.00 96.81 100 CYS A CA 1
ATOM 785 C C . CYS A 1 100 ? 6.226 -7.842 -13.285 1.00 96.81 100 CYS A C 1
ATOM 787 O O . CYS A 1 100 ? 7.365 -7.615 -13.679 1.00 96.81 100 CYS A O 1
ATOM 789 N N . LEU A 1 101 ? 5.468 -8.830 -13.771 1.00 96.62 101 LEU A N 1
ATOM 790 C CA . LEU A 1 101 ? 5.936 -9.786 -14.775 1.00 96.62 101 LEU A CA 1
ATOM 791 C C . LEU A 1 101 ? 6.268 -9.097 -16.102 1.00 96.62 101 LEU A C 1
ATOM 793 O O . LEU A 1 101 ? 7.292 -9.400 -16.708 1.00 96.62 101 LEU A O 1
ATOM 797 N N . HIS A 1 102 ? 5.441 -8.135 -16.513 1.00 96.06 102 HIS A N 1
ATOM 798 C CA . HIS A 1 102 ? 5.657 -7.330 -17.714 1.00 96.06 102 HIS A CA 1
ATOM 799 C C . HIS A 1 102 ? 6.984 -6.569 -17.664 1.00 96.06 102 HIS A C 1
ATOM 801 O O . HIS A 1 102 ? 7.819 -6.705 -18.556 1.00 96.06 102 HIS A O 1
ATOM 807 N N . TYR A 1 103 ? 7.217 -5.807 -16.592 1.00 96.69 103 TYR A N 1
ATOM 808 C CA . TYR A 1 103 ? 8.446 -5.024 -16.465 1.00 96.69 103 TYR A CA 1
ATOM 809 C C . TYR A 1 103 ? 9.678 -5.892 -16.212 1.00 96.69 103 TYR A C 1
ATOM 811 O O . TYR A 1 103 ? 10.752 -5.554 -16.704 1.00 96.69 103 TYR A O 1
ATOM 819 N N . LEU A 1 104 ? 9.541 -7.035 -15.530 1.00 96.06 104 LEU A N 1
ATOM 820 C CA . LEU A 1 104 ? 10.627 -8.012 -15.424 1.00 96.06 104 LEU A CA 1
ATOM 821 C C . LEU A 1 104 ? 11.045 -8.516 -16.808 1.00 96.06 104 LEU A C 1
ATOM 823 O O . LEU A 1 104 ? 12.222 -8.403 -17.143 1.00 96.06 104 LEU A O 1
ATOM 827 N N . ALA A 1 105 ? 10.094 -8.936 -17.647 1.00 95.12 105 ALA A N 1
ATOM 828 C CA . ALA A 1 105 ? 10.380 -9.401 -19.004 1.00 95.12 105 ALA A CA 1
ATOM 829 C C . ALA A 1 105 ? 11.084 -8.331 -19.861 1.00 95.12 105 ALA A C 1
ATOM 831 O O . ALA A 1 105 ? 12.058 -8.633 -20.555 1.00 95.12 105 ALA A O 1
ATOM 832 N N . ILE A 1 106 ? 10.657 -7.062 -19.768 1.00 94.19 106 ILE A N 1
ATOM 833 C CA . ILE A 1 106 ? 11.347 -5.954 -20.450 1.00 94.19 106 ILE A CA 1
ATOM 834 C C . ILE A 1 106 ? 12.787 -5.834 -19.945 1.00 94.19 106 ILE A C 1
ATOM 836 O O . ILE A 1 106 ? 13.722 -5.778 -20.742 1.00 94.19 106 ILE A O 1
ATOM 840 N N . THR A 1 107 ? 12.990 -5.844 -18.625 1.00 93.88 107 THR A N 1
ATOM 841 C CA . THR A 1 107 ? 14.337 -5.699 -18.061 1.00 93.88 107 THR A CA 1
ATOM 842 C C . THR A 1 107 ? 15.244 -6.893 -18.347 1.00 93.88 107 THR A C 1
ATOM 844 O O . THR A 1 107 ? 16.458 -6.731 -18.333 1.00 93.88 107 THR A O 1
ATOM 847 N N . GLU A 1 108 ? 14.703 -8.087 -18.572 1.00 91.94 108 GLU A N 1
ATOM 848 C CA . GLU A 1 108 ? 15.457 -9.311 -18.880 1.00 91.94 108 GLU A CA 1
ATOM 849 C C . GLU A 1 108 ? 15.784 -9.448 -20.373 1.00 91.94 108 GLU A C 1
ATOM 851 O O . GLU A 1 108 ? 16.605 -10.285 -20.753 1.00 91.94 108 GLU A O 1
ATOM 856 N N . THR A 1 109 ? 15.193 -8.602 -21.222 1.00 90.94 109 THR A N 1
ATOM 857 C CA . THR A 1 109 ? 15.460 -8.603 -22.662 1.00 90.94 109 THR A CA 1
ATOM 858 C C . THR A 1 109 ? 16.943 -8.294 -22.932 1.00 90.94 109 THR A C 1
ATOM 860 O O . THR A 1 109 ? 17.481 -7.325 -22.378 1.00 90.94 109 THR A O 1
ATOM 863 N N . PRO A 1 110 ? 17.634 -9.079 -23.788 1.00 86.88 110 PRO A N 1
ATOM 864 C CA . PRO A 1 110 ? 19.033 -8.835 -24.122 1.00 86.88 110 PRO A CA 1
ATOM 865 C C . PRO A 1 110 ? 19.254 -7.405 -24.625 1.00 86.88 110 PRO A C 1
ATOM 867 O O . PRO A 1 110 ? 18.567 -6.941 -25.530 1.00 86.88 110 PRO A O 1
ATOM 870 N N . GLY A 1 111 ? 20.222 -6.704 -24.034 1.00 82.19 111 GLY A N 1
ATOM 871 C CA . GLY A 1 111 ? 20.543 -5.315 -24.379 1.00 82.19 111 GLY A CA 1
ATOM 872 C C . GLY A 1 111 ? 19.879 -4.258 -23.492 1.00 82.19 111 GLY A C 1
ATOM 873 O O . GLY A 1 111 ? 20.347 -3.120 -23.479 1.00 82.19 111 GLY A O 1
ATOM 874 N N . PHE A 1 112 ? 18.880 -4.606 -22.672 1.00 85.44 112 PHE A N 1
ATOM 875 C CA . PHE A 1 112 ? 18.318 -3.666 -21.698 1.00 85.44 112 PHE A CA 1
ATOM 876 C C . PHE A 1 112 ? 19.349 -3.339 -20.597 1.00 85.44 112 PHE A C 1
ATOM 878 O O . PHE A 1 112 ? 19.775 -4.214 -19.841 1.00 85.44 112 PHE A O 1
ATOM 885 N N . GLY A 1 113 ? 19.794 -2.078 -20.520 1.00 72.31 113 GLY A N 1
ATOM 886 C CA . GLY A 1 113 ? 20.876 -1.644 -19.613 1.00 72.31 113 GLY A CA 1
ATOM 887 C C . GLY A 1 113 ? 22.304 -1.985 -20.093 1.00 72.31 113 GLY A C 1
ATOM 888 O O . GLY A 1 113 ? 23.281 -1.841 -19.343 1.00 72.31 113 GLY A O 1
ATOM 889 N N . GLY A 1 114 ? 22.449 -2.444 -21.343 1.00 65.38 114 GLY A N 1
ATOM 890 C CA . GLY A 1 114 ? 23.735 -2.635 -22.027 1.00 65.38 114 GLY A CA 1
ATOM 891 C C . GLY A 1 114 ? 24.403 -1.310 -22.429 1.00 65.38 114 GLY A C 1
ATOM 892 O O . GLY A 1 114 ? 23.755 -0.270 -22.461 1.00 65.38 114 GLY A O 1
ATOM 893 N N . SER A 1 115 ? 25.719 -1.325 -22.683 1.00 45.44 115 SER A N 1
ATOM 894 C CA . SER A 1 115 ? 26.471 -0.132 -23.128 1.00 45.44 115 SER A CA 1
ATOM 895 C C . SER A 1 115 ? 25.963 0.374 -24.481 1.00 45.44 115 SER A C 1
ATOM 897 O O . SER A 1 115 ? 25.850 -0.409 -25.421 1.00 45.44 115 SER A O 1
ATOM 899 N N . LEU A 1 116 ? 25.759 1.687 -24.604 1.00 45.81 116 LEU A N 1
ATOM 900 C CA . LEU A 1 116 ? 25.766 2.389 -25.890 1.00 45.81 116 LEU A CA 1
ATOM 901 C C . LEU A 1 116 ? 27.228 2.601 -26.315 1.00 45.81 116 LEU A C 1
ATOM 903 O O . LEU A 1 116 ? 27.716 3.723 -26.269 1.00 45.81 116 LEU A O 1
ATOM 907 N N . ASP A 1 117 ? 27.947 1.541 -26.691 1.00 37.72 117 ASP A N 1
ATOM 908 C CA . ASP A 1 117 ? 29.305 1.677 -27.230 1.00 37.72 117 ASP A CA 1
ATOM 909 C C . ASP A 1 117 ? 29.456 0.922 -28.561 1.00 37.72 117 ASP A C 1
ATOM 911 O O . ASP A 1 117 ? 29.352 -0.302 -28.611 1.00 37.72 117 ASP A O 1
ATOM 915 N N . ASN A 1 118 ? 29.799 1.707 -29.593 1.00 35.88 118 ASN A N 1
ATOM 916 C CA . ASN A 1 118 ? 30.343 1.381 -30.923 1.00 35.88 118 ASN A CA 1
ATOM 917 C C . ASN A 1 118 ? 29.395 1.134 -32.115 1.00 35.88 118 ASN A C 1
ATOM 919 O O . ASN A 1 118 ? 29.206 0.005 -32.547 1.00 35.88 118 ASN A O 1
ATOM 923 N N . GLU A 1 119 ? 29.086 2.221 -32.834 1.00 33.53 119 GLU A N 1
ATOM 924 C CA . GLU A 1 119 ? 29.456 2.307 -34.259 1.00 33.53 119 GLU A CA 1
ATOM 925 C C . GLU A 1 119 ? 30.268 3.589 -34.534 1.00 33.53 119 GLU A C 1
ATOM 927 O O . GLU A 1 119 ? 29.742 4.654 -34.850 1.00 33.53 119 GLU A O 1
ATOM 932 N N . LYS A 1 120 ? 31.599 3.491 -34.435 1.00 37.66 120 LYS A N 1
ATOM 933 C CA . LYS A 1 120 ? 32.519 4.321 -35.228 1.00 37.66 120 LYS A CA 1
ATOM 934 C C . LYS A 1 120 ? 33.004 3.470 -36.403 1.00 37.66 120 LYS A C 1
ATOM 936 O O . LYS A 1 120 ? 34.054 2.841 -36.323 1.00 37.66 120 LYS A O 1
ATOM 941 N N . GLY A 1 121 ? 32.224 3.444 -37.482 1.00 30.17 121 GLY A N 1
ATOM 942 C CA . GLY A 1 121 ? 32.671 2.996 -38.806 1.00 30.17 121 GLY A CA 1
ATOM 943 C C . GLY A 1 121 ? 33.386 4.129 -39.567 1.00 30.17 121 GLY A C 1
ATOM 944 O O . GLY A 1 121 ? 33.131 5.305 -39.295 1.00 30.17 121 GLY A O 1
ATOM 945 N N . PRO A 1 122 ? 34.320 3.826 -40.486 1.00 31.00 122 PRO A N 1
ATOM 946 C CA . PRO A 1 122 ? 35.295 4.786 -41.004 1.00 31.00 122 PRO A CA 1
ATOM 947 C C . PRO A 1 122 ? 34.668 5.827 -41.943 1.00 31.00 122 PRO A C 1
ATOM 949 O O . PRO A 1 122 ? 34.012 5.488 -42.926 1.00 31.00 122 PRO A O 1
ATOM 952 N N . LYS A 1 123 ? 34.948 7.113 -41.688 1.00 31.48 123 LYS A N 1
ATOM 953 C CA . LYS A 1 123 ? 34.641 8.218 -42.609 1.00 31.48 123 LYS A CA 1
ATOM 954 C C . LYS A 1 123 ? 35.476 8.067 -43.885 1.00 31.48 123 LYS A C 1
ATOM 956 O O . LYS A 1 123 ? 36.650 8.430 -43.897 1.00 31.48 123 LYS A O 1
ATOM 961 N N . LYS A 1 124 ? 34.875 7.562 -44.965 1.00 30.08 124 LYS A N 1
ATOM 962 C CA . LYS A 1 124 ? 35.381 7.788 -46.325 1.00 30.08 124 LYS A CA 1
ATOM 963 C C . LYS A 1 124 ? 34.880 9.145 -46.811 1.00 30.08 124 LYS A C 1
ATOM 965 O O . LYS A 1 124 ? 33.683 9.398 -46.869 1.00 30.08 124 LYS A O 1
ATOM 970 N N . SER A 1 125 ? 35.839 10.007 -47.119 1.00 30.61 125 SER A N 1
ATOM 971 C CA . SER A 1 125 ? 35.691 11.269 -47.838 1.00 30.61 125 SER A CA 1
ATOM 972 C C . SER A 1 125 ? 35.053 11.064 -49.210 1.00 30.61 125 SER A C 1
ATOM 974 O O . SER A 1 125 ? 35.479 10.146 -49.907 1.00 30.61 125 SER A O 1
ATOM 976 N N . LEU A 1 126 ? 34.157 11.964 -49.622 1.00 30.09 126 LEU A N 1
ATOM 977 C CA . LEU A 1 126 ? 34.017 12.445 -51.003 1.00 30.09 126 LEU A CA 1
ATOM 978 C C . LEU A 1 126 ? 33.251 13.779 -50.994 1.00 30.09 126 LEU A C 1
ATOM 980 O O . LEU A 1 126 ? 32.282 13.952 -50.259 1.00 30.09 126 LEU A O 1
ATOM 984 N N . ASN A 1 127 ? 33.775 14.728 -51.767 1.00 25.69 127 ASN A N 1
ATOM 985 C CA . ASN A 1 127 ? 33.378 16.130 -51.844 1.00 25.69 127 ASN A CA 1
ATOM 986 C C . ASN A 1 127 ? 32.274 16.384 -52.890 1.00 25.69 127 ASN A C 1
ATOM 988 O O . ASN A 1 127 ? 32.230 15.704 -53.909 1.00 25.69 127 ASN A O 1
ATOM 992 N N . ALA A 1 128 ? 31.566 17.496 -52.650 1.00 27.19 128 ALA A N 1
ATOM 993 C CA . ALA A 1 128 ? 31.059 18.508 -53.591 1.00 27.19 128 ALA A CA 1
ATOM 994 C C . ALA A 1 128 ? 29.691 18.349 -54.306 1.00 27.19 128 ALA A C 1
ATOM 996 O O . ALA A 1 128 ? 29.473 17.461 -55.118 1.00 27.19 128 ALA A O 1
ATOM 997 N N . GLU A 1 129 ? 28.877 19.388 -54.041 1.00 24.66 129 GLU A N 1
ATOM 998 C CA . GLU A 1 129 ? 27.918 20.116 -54.901 1.00 24.66 129 GLU A CA 1
ATOM 999 C C . GLU A 1 129 ? 26.402 19.784 -54.895 1.00 24.66 129 GLU A C 1
ATOM 1001 O O . GLU A 1 129 ? 25.893 18.949 -55.630 1.00 24.66 129 GLU A O 1
ATOM 1006 N N . SER A 1 130 ? 25.694 20.593 -54.085 1.00 27.39 130 SER A N 1
ATOM 1007 C CA . SER A 1 130 ? 24.568 21.489 -54.438 1.00 27.39 130 SER A CA 1
ATOM 1008 C C . SER A 1 130 ? 23.265 20.925 -55.030 1.00 27.39 130 SER A C 1
ATOM 1010 O O . SER A 1 130 ? 23.186 20.708 -56.232 1.00 27.39 130 SER A O 1
ATOM 1012 N N . THR A 1 131 ? 22.168 20.916 -54.248 1.00 23.69 131 THR A N 1
ATOM 1013 C CA . THR A 1 131 ? 20.986 21.814 -54.423 1.00 23.69 131 THR A CA 1
ATOM 1014 C C . THR A 1 131 ? 19.859 21.564 -53.392 1.00 23.69 131 THR A C 1
ATOM 1016 O O . THR A 1 131 ? 19.458 20.438 -53.136 1.00 23.69 131 THR A O 1
ATOM 1019 N N . ASN A 1 132 ? 19.376 22.668 -52.805 1.00 27.70 132 ASN A N 1
ATOM 1020 C CA . ASN A 1 132 ? 18.065 23.000 -52.211 1.00 27.70 132 ASN A CA 1
ATOM 1021 C C . ASN A 1 132 ? 17.029 21.889 -51.910 1.00 27.70 132 ASN A C 1
ATOM 1023 O O . ASN A 1 132 ? 16.452 21.325 -52.832 1.00 27.70 132 ASN A O 1
ATOM 1027 N N . ASN A 1 133 ? 16.609 21.750 -50.644 1.00 29.44 133 ASN A N 1
ATOM 1028 C CA . ASN A 1 133 ? 15.305 22.250 -50.165 1.00 29.44 133 ASN A CA 1
ATOM 1029 C C . ASN A 1 133 ? 15.091 21.925 -48.679 1.00 29.44 133 ASN A C 1
ATOM 1031 O O . ASN A 1 133 ? 15.252 20.797 -48.223 1.00 29.44 133 ASN A O 1
ATOM 1035 N N . SER A 1 134 ? 14.690 22.942 -47.929 1.00 31.64 134 SER A N 1
ATOM 1036 C CA . SER A 1 134 ? 14.329 22.892 -46.519 1.00 31.64 134 SER A CA 1
ATOM 1037 C C . SER A 1 134 ? 12.967 22.230 -46.299 1.00 31.64 134 SER A C 1
ATOM 1039 O O . SER A 1 134 ? 11.944 22.819 -46.638 1.00 31.64 134 SER A O 1
ATOM 1041 N N . VAL A 1 135 ? 12.961 21.065 -45.647 1.00 27.81 135 VAL A N 1
ATOM 1042 C CA . VAL A 1 135 ? 11.865 20.592 -44.787 1.00 27.81 135 VAL A CA 1
ATOM 1043 C C . VAL A 1 135 ? 12.506 19.900 -43.582 1.00 27.81 135 VAL A C 1
ATOM 1045 O O . VAL A 1 135 ? 13.075 18.818 -43.705 1.00 27.81 135 VAL A O 1
ATOM 1048 N N . ASN A 1 136 ? 12.449 20.544 -42.414 1.00 29.45 136 ASN A N 1
ATOM 1049 C CA . ASN A 1 136 ? 12.822 19.927 -41.142 1.00 29.45 136 ASN A CA 1
ATOM 1050 C C . ASN A 1 136 ? 11.773 18.867 -40.786 1.00 29.45 136 ASN A C 1
ATOM 1052 O O . ASN A 1 136 ? 10.715 19.193 -40.253 1.00 29.45 136 ASN A O 1
ATOM 1056 N N . VAL A 1 137 ? 12.075 17.604 -41.078 1.00 31.42 137 VAL A N 1
ATOM 1057 C CA . VAL A 1 137 ? 11.386 16.448 -40.500 1.00 31.42 137 VAL A CA 1
ATOM 1058 C C . VAL A 1 137 ? 12.252 15.957 -39.346 1.00 31.42 137 VAL A C 1
ATOM 1060 O O . VAL A 1 137 ? 13.265 15.294 -39.551 1.00 31.42 137 VAL A O 1
ATOM 1063 N N . THR A 1 138 ? 11.886 16.323 -38.121 1.00 29.30 138 THR A N 1
ATOM 1064 C CA . THR A 1 138 ? 12.390 15.661 -36.915 1.00 29.30 138 THR A CA 1
ATOM 1065 C C . THR A 1 138 ? 11.896 14.217 -36.938 1.00 29.30 138 THR A C 1
ATOM 1067 O O . THR A 1 138 ? 10.706 13.965 -36.758 1.00 29.30 138 THR A O 1
ATOM 1070 N N . SER A 1 139 ? 12.793 13.277 -37.230 1.00 32.38 139 SER A N 1
ATOM 1071 C CA . SER A 1 139 ? 12.505 11.845 -37.252 1.00 32.38 139 SER A CA 1
ATOM 1072 C C . SER A 1 139 ? 12.362 11.315 -35.828 1.00 32.38 139 SER A C 1
ATOM 1074 O O . SER A 1 139 ? 13.354 11.009 -35.167 1.00 32.38 139 SER A O 1
ATOM 1076 N N . ASP A 1 140 ? 11.118 11.212 -35.376 1.00 36.66 140 ASP A N 1
ATOM 1077 C CA . ASP A 1 140 ? 10.714 10.461 -34.192 1.00 36.66 140 ASP A CA 1
ATOM 1078 C C . ASP A 1 140 ? 10.771 8.960 -34.534 1.00 36.66 140 ASP A C 1
ATOM 1080 O O . ASP A 1 140 ? 9.822 8.365 -35.047 1.00 36.66 140 ASP A O 1
ATOM 1084 N N . THR A 1 141 ? 11.943 8.345 -34.372 1.00 36.03 141 THR A N 1
ATOM 1085 C CA . THR A 1 141 ? 12.114 6.894 -34.534 1.00 36.03 141 THR A CA 1
ATOM 1086 C C . THR A 1 141 ? 11.596 6.200 -33.276 1.00 36.03 141 THR A C 1
ATOM 1088 O O . THR A 1 141 ? 12.368 5.876 -32.376 1.00 36.03 141 THR A O 1
ATOM 1091 N N . GLY A 1 142 ? 10.276 6.031 -33.188 1.00 41.09 142 GLY A N 1
ATOM 1092 C CA . GLY A 1 142 ? 9.615 5.402 -32.047 1.00 41.09 142 GLY A CA 1
ATOM 1093 C C . GLY A 1 142 ? 9.953 3.916 -31.929 1.00 41.09 142 GLY A C 1
ATOM 1094 O O . GLY A 1 142 ? 9.597 3.112 -32.790 1.00 41.09 142 GLY A O 1
ATOM 1095 N N . THR A 1 143 ? 10.621 3.539 -30.840 1.00 53.88 143 THR A N 1
ATOM 1096 C CA . THR A 1 143 ? 10.732 2.147 -30.383 1.00 53.88 143 THR A CA 1
ATOM 1097 C C . THR A 1 143 ? 9.322 1.552 -30.252 1.00 53.88 143 THR A C 1
ATOM 1099 O O . THR A 1 143 ? 8.449 2.226 -29.699 1.00 53.88 143 THR A O 1
ATOM 1102 N N . PRO A 1 144 ? 9.044 0.322 -30.732 1.00 57.88 144 PRO A N 1
ATOM 1103 C CA . PRO A 1 144 ? 7.721 -0.278 -30.593 1.00 57.88 144 PRO A CA 1
ATOM 1104 C C . PRO A 1 144 ? 7.366 -0.407 -29.109 1.00 57.88 144 PRO A C 1
ATOM 1106 O O . PRO A 1 144 ? 8.003 -1.150 -28.361 1.00 57.88 144 PRO A O 1
ATOM 1109 N N . ARG A 1 145 ? 6.363 0.356 -28.673 1.00 70.94 145 ARG A N 1
ATOM 1110 C CA . ARG A 1 145 ? 5.915 0.370 -27.282 1.00 70.94 145 ARG A CA 1
ATOM 1111 C C . ARG A 1 145 ? 5.066 -0.869 -27.012 1.00 70.94 145 ARG A C 1
ATOM 1113 O O . ARG A 1 145 ? 4.151 -1.202 -27.764 1.00 70.94 145 ARG A O 1
ATOM 1120 N N . SER A 1 146 ? 5.396 -1.583 -25.941 1.00 83.00 146 SER A N 1
ATOM 1121 C CA . SER A 1 146 ? 4.655 -2.768 -25.515 1.00 83.00 146 SER A CA 1
ATOM 1122 C C . SER A 1 146 ? 3.261 -2.407 -24.992 1.00 83.00 146 SER A C 1
ATOM 1124 O O . SER A 1 146 ? 3.032 -1.295 -24.518 1.00 83.00 146 SER A O 1
ATOM 1126 N N . GLN A 1 147 ? 2.323 -3.356 -25.060 1.00 86.00 147 GLN A N 1
ATOM 1127 C CA . GLN A 1 147 ? 0.974 -3.198 -24.514 1.00 86.00 147 GLN A CA 1
ATOM 1128 C C . GLN A 1 147 ? 0.784 -4.053 -23.260 1.00 86.00 147 GLN A C 1
ATOM 1130 O O . GLN A 1 147 ? 1.225 -5.199 -23.212 1.00 86.00 147 GLN A O 1
ATOM 1135 N N . LEU A 1 148 ? 0.074 -3.516 -22.270 1.00 86.69 148 LEU A N 1
ATOM 1136 C CA . LEU A 1 148 ? -0.331 -4.221 -21.058 1.00 86.69 148 LEU A CA 1
ATOM 1137 C C . LEU A 1 148 ? -1.790 -3.881 -20.763 1.00 86.69 148 LEU A C 1
ATOM 1139 O O . LEU A 1 148 ? -2.137 -2.710 -20.687 1.00 86.69 148 LEU A O 1
ATOM 1143 N N . ASN A 1 149 ? -2.660 -4.879 -20.586 1.00 83.12 149 ASN A N 1
ATOM 1144 C CA . ASN A 1 149 ? -4.092 -4.672 -20.305 1.00 83.12 149 ASN A CA 1
ATOM 1145 C C . ASN A 1 149 ? -4.813 -3.755 -21.320 1.00 83.12 149 ASN A C 1
ATOM 1147 O O . ASN A 1 149 ? -5.693 -2.984 -20.948 1.00 83.12 149 ASN A O 1
ATOM 1151 N N . GLY A 1 150 ? -4.426 -3.819 -22.600 1.00 82.81 150 GLY A N 1
ATOM 1152 C CA . GLY A 1 150 ? -5.027 -3.010 -23.668 1.00 82.81 150 GLY A CA 1
ATOM 1153 C C . GLY A 1 150 ? -4.598 -1.540 -23.687 1.00 82.81 150 GLY A C 1
ATOM 1154 O O . GLY A 1 150 ? -5.149 -0.769 -24.468 1.00 82.81 150 GLY A O 1
ATOM 1155 N N . ARG A 1 151 ? -3.618 -1.150 -22.863 1.00 87.38 151 ARG A N 1
ATOM 1156 C CA . ARG A 1 151 ? -2.989 0.174 -22.903 1.00 87.38 151 ARG A CA 1
ATOM 1157 C C . ARG A 1 151 ? -1.518 0.083 -23.276 1.00 87.38 151 ARG A C 1
ATOM 1159 O O . ARG A 1 151 ? -0.877 -0.948 -23.079 1.00 87.38 151 ARG A O 1
ATOM 1166 N N . GLU A 1 152 ? -0.992 1.181 -23.791 1.00 88.38 152 GLU A N 1
ATOM 1167 C CA . GLU A 1 152 ? 0.437 1.343 -24.015 1.00 88.38 152 GLU A CA 1
ATOM 1168 C C . GLU A 1 152 ? 1.170 1.388 -22.668 1.00 88.38 152 GLU A C 1
ATOM 1170 O O . GLU A 1 152 ? 0.807 2.152 -21.777 1.00 88.38 152 GLU A O 1
ATOM 1175 N N . ALA A 1 153 ? 2.162 0.517 -22.498 1.00 91.81 153 ALA A N 1
ATOM 1176 C CA . ALA A 1 153 ? 2.958 0.425 -21.285 1.00 91.81 153 ALA A CA 1
ATOM 1177 C C . ALA A 1 153 ? 4.364 -0.061 -21.637 1.00 91.81 153 ALA A C 1
ATOM 1179 O O . ALA A 1 153 ? 4.569 -1.251 -21.896 1.00 91.81 153 ALA A O 1
ATOM 1180 N N . SER A 1 154 ? 5.336 0.848 -21.640 1.00 92.75 154 SER A N 1
ATOM 1181 C CA . SER A 1 154 ? 6.740 0.569 -21.961 1.00 92.75 154 SER A CA 1
ATOM 1182 C C . SER A 1 154 ? 7.678 1.082 -20.869 1.00 92.75 154 SER A C 1
ATOM 1184 O O . SER A 1 154 ? 7.282 1.841 -19.981 1.00 92.75 154 SER A O 1
ATOM 1186 N N . LEU A 1 155 ? 8.926 0.622 -20.917 1.00 95.44 155 LEU A N 1
ATOM 1187 C CA . LEU A 1 155 ? 9.981 1.007 -19.990 1.00 95.44 155 LEU A CA 1
ATOM 1188 C C . LEU A 1 155 ? 11.230 1.382 -20.784 1.00 95.44 155 LEU A C 1
ATOM 1190 O O . LEU A 1 155 ? 11.752 0.568 -21.543 1.00 95.44 155 LEU A O 1
ATOM 1194 N N . GLU A 1 156 ? 11.718 2.600 -20.574 1.00 94.25 156 GLU A N 1
ATOM 1195 C CA . GLU A 1 156 ? 12.883 3.148 -21.269 1.00 94.25 156 GLU A CA 1
ATOM 1196 C C . GLU A 1 156 ? 13.912 3.698 -20.279 1.00 94.25 156 GLU A C 1
ATOM 1198 O O . GLU A 1 156 ? 13.579 4.092 -19.159 1.00 94.25 156 GLU A O 1
ATOM 1203 N N . ILE A 1 157 ? 15.179 3.738 -20.693 1.00 95.19 157 ILE A N 1
ATOM 1204 C CA . ILE A 1 157 ? 16.263 4.363 -19.931 1.00 95.19 157 ILE A CA 1
ATOM 1205 C C . ILE A 1 157 ? 16.451 5.783 -20.461 1.00 95.19 157 ILE A C 1
ATOM 1207 O O . ILE A 1 157 ? 16.890 5.968 -21.591 1.00 95.19 157 ILE A O 1
ATOM 1211 N N . CYS A 1 158 ? 16.155 6.788 -19.638 1.00 92.44 158 CYS A N 1
ATOM 1212 C CA . CYS A 1 158 ? 16.364 8.191 -20.004 1.00 92.44 158 CYS A CA 1
ATOM 1213 C C . CYS A 1 158 ? 17.782 8.664 -19.726 1.00 92.44 158 CYS A C 1
ATOM 1215 O O . CYS A 1 158 ? 18.349 9.440 -20.489 1.00 92.44 158 CYS A O 1
ATOM 1217 N N . HIS A 1 159 ? 18.349 8.222 -18.610 1.00 94.12 159 HIS A N 1
ATOM 1218 C CA . HIS A 1 159 ? 19.697 8.591 -18.217 1.00 94.12 159 HIS A CA 1
ATOM 1219 C C . HIS A 1 159 ? 20.362 7.425 -17.502 1.00 94.12 159 HIS A C 1
ATOM 1221 O O . HIS A 1 159 ? 19.749 6.794 -16.645 1.00 94.12 159 HIS A O 1
ATOM 1227 N N . MET A 1 160 ? 21.624 7.166 -17.828 1.00 95.44 160 MET A N 1
ATOM 1228 C CA . MET A 1 160 ? 22.449 6.155 -17.178 1.00 95.44 160 MET A CA 1
ATOM 1229 C C . MET A 1 160 ? 23.830 6.743 -16.917 1.00 95.44 160 MET A C 1
ATOM 1231 O O . MET A 1 160 ? 24.470 7.274 -17.826 1.00 95.44 160 MET A O 1
ATOM 1235 N N . SER A 1 161 ? 24.291 6.640 -15.674 1.00 94.88 161 SER A N 1
ATOM 1236 C CA . SER A 1 161 ? 25.659 7.004 -15.323 1.00 94.88 161 SER A CA 1
ATOM 1237 C C . SER A 1 161 ? 26.664 6.016 -15.939 1.00 94.88 161 SER A C 1
ATOM 1239 O O . SER A 1 161 ? 26.329 4.843 -16.121 1.00 94.88 161 SER A O 1
ATOM 1241 N N . PRO A 1 162 ? 27.916 6.430 -16.218 1.00 92.88 162 PRO A N 1
ATOM 1242 C CA . PRO A 1 162 ? 28.931 5.538 -16.794 1.00 92.88 162 PRO A CA 1
ATOM 1243 C C . PRO A 1 162 ? 29.213 4.287 -15.948 1.00 92.88 162 PRO A C 1
ATOM 1245 O O . PRO A 1 162 ? 29.482 3.216 -16.482 1.00 92.88 162 PRO A O 1
ATOM 1248 N N . ASP A 1 163 ? 29.111 4.408 -14.622 1.00 92.81 163 ASP A N 1
ATOM 1249 C CA . ASP A 1 163 ? 29.273 3.300 -13.673 1.00 92.81 163 ASP A CA 1
ATOM 1250 C C . ASP A 1 163 ? 28.005 2.442 -13.505 1.00 92.81 163 ASP A C 1
ATOM 1252 O O . ASP A 1 163 ? 28.016 1.473 -12.746 1.00 92.81 163 ASP A O 1
ATOM 1256 N N . LYS A 1 164 ? 26.905 2.800 -14.186 1.00 94.25 164 LYS A N 1
ATOM 1257 C CA . LYS A 1 164 ? 25.579 2.160 -14.127 1.00 94.25 164 LYS A CA 1
ATOM 1258 C C . LYS A 1 164 ? 24.967 2.090 -12.726 1.00 94.25 164 LYS A C 1
ATOM 1260 O O . LYS A 1 164 ? 23.991 1.366 -12.501 1.00 94.25 164 LYS A O 1
ATOM 1265 N N . LYS A 1 165 ? 25.518 2.841 -11.769 1.00 94.69 165 LYS A N 1
ATOM 1266 C CA . LYS A 1 165 ? 25.024 2.894 -10.389 1.00 94.69 165 LYS A CA 1
ATOM 1267 C C . LYS A 1 165 ? 23.861 3.853 -10.219 1.00 94.69 165 LYS A C 1
ATOM 1269 O O . LYS A 1 165 ? 23.154 3.745 -9.219 1.00 94.69 165 LYS A O 1
ATOM 1274 N N . ARG A 1 166 ? 23.656 4.771 -11.166 1.00 96.25 166 ARG A N 1
ATOM 1275 C CA . ARG A 1 166 ? 22.501 5.661 -11.218 1.00 96.25 166 ARG A CA 1
ATOM 1276 C C . ARG A 1 166 ? 21.817 5.559 -12.571 1.00 96.25 166 ARG A C 1
ATOM 1278 O O . ARG A 1 166 ? 22.450 5.784 -13.600 1.00 96.25 166 ARG A O 1
ATOM 1285 N N . ILE A 1 167 ? 20.532 5.227 -12.562 1.00 97.44 167 ILE A N 1
ATOM 1286 C CA . ILE A 1 167 ? 19.719 5.168 -13.776 1.00 97.44 167 ILE A CA 1
ATOM 1287 C C . ILE A 1 167 ? 18.368 5.818 -13.505 1.00 97.44 167 ILE A C 1
ATOM 1289 O O . ILE A 1 167 ? 17.709 5.504 -12.514 1.00 97.44 167 ILE A O 1
ATOM 1293 N N . THR A 1 168 ? 17.958 6.686 -14.426 1.00 97.50 168 THR A N 1
ATOM 1294 C CA . THR A 1 168 ? 16.608 7.238 -14.498 1.00 97.50 168 THR A CA 1
ATOM 1295 C C . THR A 1 168 ? 15.840 6.527 -15.603 1.00 97.50 168 THR A C 1
ATOM 1297 O O . THR A 1 168 ? 16.210 6.594 -16.778 1.00 97.50 168 THR A O 1
ATOM 1300 N N . TYR A 1 169 ?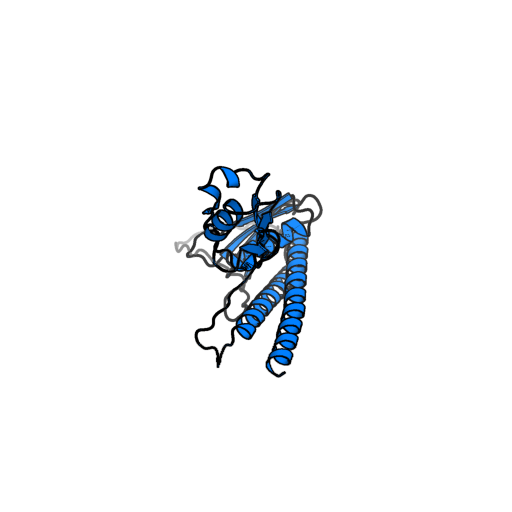 14.767 5.853 -15.212 1.00 97.69 169 TYR A N 1
ATOM 1301 C CA . TYR A 1 169 ? 13.846 5.147 -16.088 1.00 97.69 169 TYR A CA 1
ATOM 1302 C C . TYR A 1 169 ? 12.609 5.998 -16.371 1.00 97.69 169 TYR A C 1
ATOM 1304 O O . TYR A 1 169 ? 12.165 6.745 -15.499 1.00 97.69 169 TYR A O 1
ATOM 1312 N N . THR A 1 170 ? 12.015 5.825 -17.548 1.00 97.19 170 THR A N 1
ATOM 1313 C CA . THR A 1 170 ? 10.646 6.272 -17.826 1.00 97.19 170 THR A CA 1
ATOM 1314 C C . THR A 1 170 ? 9.740 5.066 -17.943 1.00 97.19 170 THR A C 1
ATOM 1316 O O . THR A 1 170 ? 9.956 4.213 -18.802 1.00 97.19 170 THR A O 1
ATOM 1319 N N . PHE A 1 171 ? 8.717 5.017 -17.095 1.00 96.81 171 PHE A N 1
ATOM 1320 C CA . PHE A 1 171 ? 7.612 4.079 -17.244 1.00 96.81 171 PHE A CA 1
ATOM 1321 C C . PHE A 1 171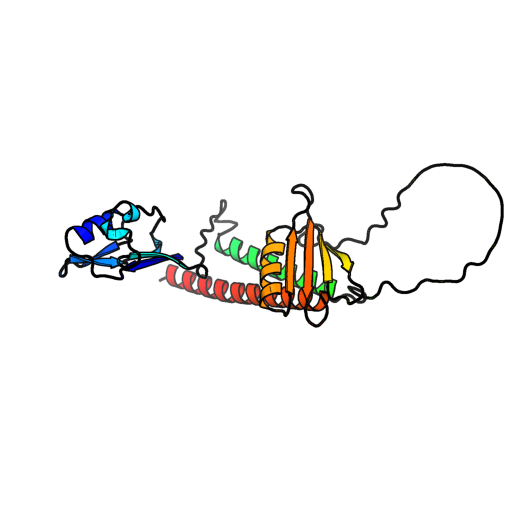 ? 6.471 4.806 -17.944 1.00 96.81 171 PHE A C 1
ATOM 1323 O O . PHE A 1 171 ? 5.866 5.703 -17.358 1.00 96.81 171 PHE A O 1
ATOM 1330 N N . PHE A 1 172 ? 6.192 4.431 -19.187 1.00 95.56 172 PHE A N 1
ATOM 1331 C CA . PHE A 1 172 ? 5.030 4.924 -19.918 1.00 95.56 172 PHE A CA 1
ATOM 1332 C C . PHE A 1 172 ? 3.787 4.141 -19.516 1.00 95.56 172 PHE A C 1
ATOM 1334 O O . PHE A 1 172 ? 3.859 2.942 -19.233 1.00 95.56 172 PHE A O 1
ATOM 1341 N N . GLY A 1 173 ? 2.656 4.834 -19.499 1.00 94.31 173 GLY A N 1
ATOM 1342 C CA . GLY A 1 173 ? 1.385 4.310 -19.038 1.00 94.31 173 GLY A CA 1
ATOM 1343 C C . GLY A 1 173 ? 1.300 4.181 -17.521 1.00 94.31 173 GLY A C 1
ATOM 1344 O O . GLY A 1 173 ? 0.360 3.585 -17.029 1.00 94.31 173 GLY A O 1
ATOM 1345 N N . GLU A 1 174 ? 2.276 4.615 -16.729 1.00 95.19 174 GLU A N 1
ATOM 1346 C CA . GLU A 1 174 ? 2.284 4.353 -15.286 1.00 95.19 174 GLU A CA 1
ATOM 1347 C C . GLU A 1 174 ? 2.229 5.631 -14.465 1.00 95.19 174 GLU A C 1
ATOM 1349 O O . GLU A 1 174 ? 2.683 6.688 -14.893 1.00 95.19 174 GLU A O 1
ATOM 1354 N N . ASP A 1 175 ? 1.687 5.499 -13.257 1.00 94.88 175 ASP A N 1
ATOM 1355 C CA . ASP A 1 175 ? 1.389 6.599 -12.351 1.00 94.88 175 ASP A CA 1
ATOM 1356 C C . ASP A 1 175 ? 1.867 6.298 -10.915 1.00 94.88 175 ASP A C 1
ATOM 1358 O O . ASP A 1 175 ? 2.673 5.393 -10.653 1.00 94.88 175 ASP A O 1
ATOM 1362 N N . HIS A 1 176 ? 1.351 7.066 -9.953 1.00 95.62 176 HIS A N 1
ATOM 1363 C CA . HIS A 1 176 ? 1.614 6.895 -8.525 1.00 95.62 176 HIS A CA 1
ATOM 1364 C C . HIS A 1 176 ? 1.336 5.478 -8.004 1.00 95.62 176 HIS A C 1
ATOM 1366 O O . HIS A 1 176 ? 1.993 5.054 -7.053 1.00 95.62 176 HIS A O 1
ATOM 1372 N N . THR A 1 177 ? 0.411 4.736 -8.618 1.00 94.50 177 THR A N 1
ATOM 1373 C CA . THR A 1 177 ? 0.030 3.383 -8.196 1.00 94.50 177 THR A CA 1
ATOM 1374 C C . THR A 1 177 ? 1.215 2.429 -8.291 1.00 94.50 177 THR A C 1
ATOM 1376 O O . THR A 1 177 ? 1.537 1.741 -7.323 1.00 94.50 177 THR A O 1
ATOM 1379 N N . LEU A 1 178 ? 1.900 2.408 -9.438 1.00 96.12 178 LEU A N 1
ATOM 1380 C CA . LEU A 1 178 ? 3.116 1.611 -9.603 1.00 96.12 178 LEU A CA 1
ATOM 1381 C C . LEU A 1 178 ? 4.302 2.287 -8.911 1.00 96.12 178 LEU A C 1
ATOM 1383 O O . LEU A 1 178 ? 5.041 1.631 -8.176 1.00 96.12 178 LEU A O 1
ATOM 1387 N N . GLY A 1 179 ? 4.472 3.596 -9.127 1.00 96.88 179 GLY A N 1
ATOM 1388 C CA . GLY A 1 179 ? 5.644 4.343 -8.674 1.00 96.88 179 GLY A CA 1
ATOM 1389 C C . GLY A 1 179 ? 5.848 4.286 -7.161 1.00 96.88 179 GLY A C 1
ATOM 1390 O O . GLY A 1 179 ? 6.959 4.026 -6.697 1.00 96.88 179 GLY A O 1
ATOM 1391 N N . LEU A 1 180 ? 4.780 4.461 -6.374 1.00 95.75 180 LEU A N 1
ATOM 1392 C CA . LEU A 1 180 ? 4.866 4.440 -4.913 1.00 95.75 180 LEU A CA 1
ATOM 1393 C C . LEU A 1 180 ? 5.261 3.058 -4.383 1.00 95.75 180 LEU A C 1
ATOM 1395 O O . LEU A 1 180 ? 6.150 2.956 -3.534 1.00 95.75 180 LEU A O 1
ATOM 1399 N N . VAL A 1 181 ? 4.616 2.005 -4.891 1.00 96.56 181 VAL A N 1
ATOM 1400 C CA . VAL A 1 181 ? 4.833 0.633 -4.420 1.00 96.56 181 VAL A CA 1
ATOM 1401 C C . VAL A 1 181 ? 6.216 0.137 -4.830 1.00 96.56 181 VAL A C 1
ATOM 1403 O O . VAL A 1 181 ? 6.964 -0.363 -3.991 1.00 96.56 181 VAL A O 1
ATOM 1406 N N . LEU A 1 182 ? 6.606 0.347 -6.089 1.00 97.81 182 LEU A N 1
ATOM 1407 C CA . LEU A 1 182 ? 7.920 -0.057 -6.577 1.00 97.81 182 LEU A CA 1
ATOM 1408 C C . LEU A 1 182 ? 9.042 0.690 -5.850 1.00 97.81 182 LEU A C 1
ATOM 1410 O O . LEU A 1 182 ? 10.032 0.072 -5.464 1.00 97.81 182 LEU A O 1
ATOM 1414 N N . ARG A 1 183 ? 8.873 1.993 -5.583 1.00 97.62 183 ARG A N 1
ATOM 1415 C CA . ARG A 1 183 ? 9.826 2.767 -4.775 1.00 97.62 183 ARG A CA 1
ATOM 1416 C C . ARG A 1 183 ? 9.996 2.166 -3.383 1.00 97.62 183 ARG A C 1
ATOM 1418 O O . ARG A 1 183 ? 11.127 2.032 -2.919 1.00 97.62 183 ARG A O 1
ATOM 1425 N N . TYR A 1 184 ? 8.894 1.813 -2.719 1.00 95.69 184 TYR A N 1
ATOM 1426 C CA . TYR A 1 184 ? 8.951 1.153 -1.416 1.00 95.69 184 TYR A CA 1
ATOM 1427 C C . TYR A 1 184 ? 9.746 -0.156 -1.505 1.00 95.69 184 TYR A C 1
ATOM 1429 O O . TYR A 1 184 ? 10.694 -0.340 -0.742 1.00 95.69 184 TYR A O 1
ATOM 1437 N N . CYS A 1 185 ? 9.435 -1.019 -2.476 1.00 96.62 185 CYS A N 1
ATOM 1438 C CA . CYS A 1 185 ? 10.136 -2.286 -2.667 1.00 96.62 185 CYS A CA 1
ATOM 1439 C C . CYS A 1 185 ? 11.631 -2.091 -2.950 1.00 96.62 185 CYS A C 1
ATOM 1441 O O . CYS A 1 185 ? 12.448 -2.759 -2.323 1.00 96.62 185 CYS A O 1
ATOM 1443 N N . VAL A 1 186 ? 12.022 -1.161 -3.827 1.00 96.81 186 VAL A N 1
ATOM 1444 C CA . VAL A 1 186 ? 13.440 -0.901 -4.141 1.00 96.81 186 VAL A CA 1
ATOM 1445 C C . VAL A 1 186 ? 14.204 -0.423 -2.903 1.00 96.81 186 VAL A C 1
ATOM 1447 O O . VAL A 1 186 ? 15.288 -0.936 -2.630 1.00 96.81 186 VAL A O 1
ATOM 1450 N N . LEU A 1 187 ? 13.638 0.502 -2.118 1.00 94.88 187 LEU A N 1
ATOM 1451 C CA . LEU A 1 187 ? 14.291 1.024 -0.909 1.00 94.88 187 LEU A CA 1
ATOM 1452 C C . LEU A 1 187 ? 14.468 -0.026 0.195 1.00 94.88 187 LEU A C 1
ATOM 1454 O O . LEU A 1 187 ? 15.424 0.072 0.955 1.00 94.88 187 LEU A O 1
ATOM 1458 N N . HIS A 1 188 ? 13.570 -1.012 0.295 1.00 89.56 188 HIS A N 1
ATOM 1459 C CA . HIS A 1 188 ? 13.593 -2.001 1.383 1.00 89.56 188 HIS A CA 1
ATOM 1460 C C . HIS A 1 188 ? 14.227 -3.346 0.998 1.00 89.56 188 HIS A C 1
ATOM 1462 O O . HIS A 1 188 ? 14.651 -4.083 1.882 1.00 89.56 188 HIS A O 1
ATOM 1468 N N . SER A 1 189 ? 14.293 -3.689 -0.293 1.00 81.81 189 SER A N 1
ATOM 1469 C CA . SER A 1 189 ? 14.833 -4.979 -0.764 1.00 81.81 189 SER A CA 1
ATOM 1470 C C . SER A 1 189 ? 16.266 -4.906 -1.296 1.00 81.81 189 SER A C 1
ATOM 1472 O O . SER A 1 189 ? 16.859 -5.941 -1.596 1.00 81.81 189 SER A O 1
ATOM 1474 N N . THR A 1 190 ? 16.837 -3.706 -1.436 1.00 82.12 190 THR A N 1
ATOM 1475 C CA . THR A 1 190 ? 18.134 -3.507 -2.097 1.00 82.12 190 THR A CA 1
ATOM 1476 C C . THR A 1 190 ? 19.042 -2.558 -1.319 1.00 82.12 190 THR A C 1
ATOM 1478 O O . THR A 1 190 ? 18.601 -1.832 -0.436 1.00 82.12 190 THR A O 1
ATOM 1481 N N . ASN A 1 191 ? 20.320 -2.497 -1.704 1.00 82.56 191 ASN A N 1
ATOM 1482 C CA . ASN A 1 191 ? 21.289 -1.525 -1.180 1.00 82.56 191 ASN A CA 1
ATOM 1483 C C . ASN A 1 191 ? 21.180 -0.146 -1.874 1.00 82.56 191 ASN A C 1
ATOM 1485 O O . ASN A 1 191 ? 22.199 0.524 -2.114 1.00 82.56 191 ASN A O 1
ATOM 1489 N N . ALA A 1 192 ? 19.963 0.251 -2.265 1.00 91.81 192 ALA A N 1
ATOM 1490 C CA . ALA A 1 192 ? 19.689 1.542 -2.882 1.00 91.81 192 ALA A CA 1
ATOM 1491 C C . ALA A 1 192 ? 19.964 2.674 -1.883 1.00 91.81 192 ALA A C 1
ATOM 1493 O O . ALA A 1 192 ? 19.404 2.713 -0.792 1.00 91.81 192 ALA A O 1
ATOM 1494 N N . LYS A 1 193 ? 20.822 3.621 -2.273 1.00 93.75 193 LYS A N 1
ATOM 1495 C CA . LYS A 1 193 ? 21.038 4.872 -1.528 1.00 93.75 193 LYS A CA 1
ATOM 1496 C C . LYS A 1 193 ? 19.887 5.841 -1.737 1.00 93.75 193 LYS A C 1
ATOM 1498 O O . LYS A 1 193 ? 19.554 6.620 -0.852 1.00 9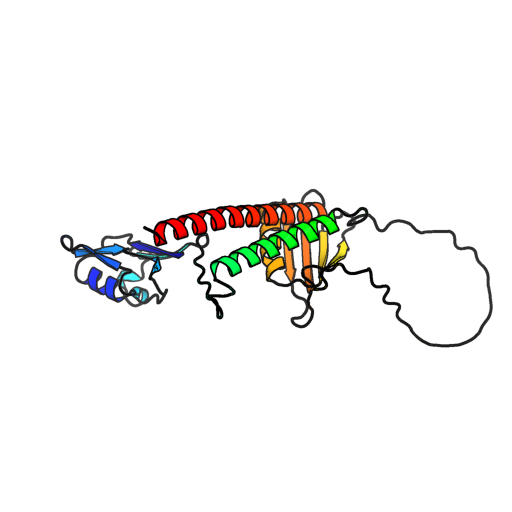3.75 193 LYS A O 1
ATOM 1503 N N . PHE A 1 194 ? 19.327 5.818 -2.940 1.00 95.62 194 PHE A N 1
ATOM 1504 C CA . PHE A 1 194 ? 18.255 6.701 -3.340 1.00 95.62 194 PHE A CA 1
ATOM 1505 C C . PHE A 1 194 ? 17.330 5.971 -4.303 1.00 95.62 194 PHE A C 1
ATOM 1507 O O . PHE A 1 194 ? 17.773 5.259 -5.204 1.00 95.62 194 PHE A O 1
ATOM 1514 N N . CYS A 1 195 ? 16.037 6.175 -4.102 1.00 97.50 195 CYS A N 1
ATOM 1515 C CA . CYS A 1 195 ? 15.018 5.820 -5.063 1.00 97.50 195 CYS A CA 1
ATOM 1516 C C . CYS A 1 195 ? 13.893 6.849 -4.967 1.00 97.50 195 CYS A C 1
ATOM 1518 O O . CYS A 1 195 ? 13.333 7.093 -3.888 1.00 97.50 195 CYS A O 1
ATOM 1520 N N . GLY A 1 196 ? 13.593 7.481 -6.092 1.00 97.12 196 GLY A N 1
ATOM 1521 C CA . GLY A 1 196 ? 12.575 8.512 -6.212 1.00 97.12 196 GLY A CA 1
ATOM 1522 C C . GLY A 1 196 ? 11.764 8.302 -7.476 1.00 97.12 196 GLY A C 1
ATOM 1523 O O . GLY A 1 196 ? 12.249 7.714 -8.438 1.00 97.12 196 GLY A O 1
ATOM 1524 N N . TYR A 1 197 ? 10.531 8.793 -7.474 1.00 97.25 197 TYR A N 1
ATOM 1525 C CA . TYR A 1 197 ? 9.746 8.881 -8.694 1.00 97.25 197 TYR A CA 1
ATOM 1526 C C . TYR A 1 197 ? 8.990 10.205 -8.735 1.00 97.25 197 TYR A C 1
ATOM 1528 O O . TYR A 1 197 ? 8.693 10.785 -7.688 1.00 97.25 197 TYR A O 1
ATOM 1536 N N . CYS A 1 198 ? 8.678 10.676 -9.935 1.00 96.12 198 CYS A N 1
ATOM 1537 C CA . CYS A 1 198 ? 7.793 11.812 -10.137 1.00 96.12 198 CYS A CA 1
ATOM 1538 C C . CYS A 1 198 ? 6.915 11.601 -11.371 1.00 96.12 198 CYS A C 1
ATOM 1540 O O . CYS A 1 198 ? 7.327 10.978 -12.349 1.00 96.12 198 CYS A O 1
ATOM 1542 N N . VAL A 1 199 ? 5.699 12.141 -11.309 1.00 95.94 199 VAL A N 1
ATOM 1543 C CA . VAL A 1 199 ? 4.863 12.363 -12.489 1.00 95.94 199 VAL A CA 1
ATOM 1544 C C . VAL A 1 199 ? 5.282 13.728 -13.043 1.00 95.94 199 VAL A C 1
ATOM 1546 O O . VAL A 1 199 ? 5.118 14.722 -12.331 1.00 95.94 199 VAL A O 1
ATOM 1549 N N . PRO A 1 200 ? 5.870 13.810 -14.249 1.00 93.19 200 PRO A N 1
ATOM 1550 C CA . PRO A 1 200 ? 6.379 15.071 -14.783 1.00 93.19 200 PRO A CA 1
ATOM 1551 C C . PRO A 1 200 ? 5.261 16.080 -15.036 1.00 93.19 200 PRO A C 1
ATOM 1553 O O . PRO A 1 200 ? 5.444 17.273 -14.801 1.00 93.19 200 PRO A O 1
ATOM 1556 N N . HIS A 1 201 ? 4.099 15.600 -15.479 1.00 93.19 201 HIS A N 1
ATOM 1557 C CA . HIS A 1 201 ? 2.917 16.417 -15.685 1.00 93.19 201 HIS A CA 1
ATOM 1558 C C . HIS A 1 201 ? 1.642 15.562 -15.549 1.00 93.19 201 HIS A C 1
ATOM 1560 O O . HIS A 1 201 ? 1.616 14.469 -16.106 1.00 93.19 201 HIS A O 1
ATOM 1566 N N . PRO A 1 202 ? 0.560 16.031 -14.891 1.00 91.06 202 PRO A N 1
ATOM 1567 C CA . PRO A 1 202 ? -0.666 15.237 -14.696 1.00 91.06 202 PRO A CA 1
ATOM 1568 C C . PRO A 1 202 ? -1.380 14.784 -15.980 1.00 91.06 202 PRO A C 1
ATOM 1570 O O . PRO A 1 202 ? -2.182 13.860 -15.939 1.00 91.06 202 PRO A O 1
ATOM 1573 N N . LEU A 1 203 ? -1.125 15.461 -17.105 1.00 91.88 203 LEU A N 1
ATOM 1574 C CA . LEU A 1 203 ? -1.673 15.102 -18.424 1.00 91.88 203 LEU A CA 1
ATOM 1575 C C . LEU A 1 203 ? -0.792 14.116 -19.206 1.00 91.88 203 LEU A C 1
ATOM 1577 O O . LEU A 1 203 ? -1.209 13.641 -20.257 1.00 91.88 203 LEU A O 1
ATOM 1581 N N . GLU A 1 204 ? 0.425 13.842 -18.736 1.00 90.06 204 GLU A N 1
ATOM 1582 C CA . GLU A 1 204 ? 1.315 12.865 -19.357 1.00 90.06 204 GLU A CA 1
ATOM 1583 C C . GLU A 1 204 ? 1.205 11.541 -18.603 1.00 90.06 204 GLU A C 1
ATOM 1585 O O . GLU A 1 204 ? 1.513 11.466 -17.415 1.00 90.06 204 GLU A O 1
ATOM 1590 N N . ASP A 1 205 ? 0.799 10.482 -19.302 1.00 92.69 205 ASP A N 1
ATOM 1591 C CA . ASP A 1 205 ? 0.690 9.138 -18.729 1.00 92.69 205 ASP A CA 1
ATOM 1592 C C . ASP A 1 205 ? 2.074 8.469 -18.677 1.00 92.69 205 ASP A C 1
ATOM 1594 O O . ASP A 1 205 ? 2.399 7.579 -19.465 1.00 92.69 205 ASP A O 1
ATOM 1598 N N . LYS A 1 206 ? 2.954 8.990 -17.817 1.00 95.19 206 LYS A N 1
ATOM 1599 C CA . LYS A 1 206 ? 4.271 8.415 -17.520 1.00 95.19 206 LYS A CA 1
ATOM 1600 C C . LYS A 1 206 ? 4.790 8.860 -16.155 1.00 95.19 206 LYS A C 1
ATOM 1602 O O . LYS A 1 206 ? 4.446 9.931 -15.656 1.00 95.19 206 LYS A O 1
ATOM 1607 N N . ILE A 1 207 ? 5.733 8.096 -15.613 1.00 97.31 207 ILE A N 1
ATOM 1608 C CA . ILE A 1 207 ? 6.554 8.495 -14.463 1.00 97.31 207 ILE A CA 1
ATOM 1609 C C . ILE A 1 207 ? 8.038 8.417 -14.798 1.00 97.31 207 ILE A C 1
ATOM 1611 O O . ILE A 1 207 ? 8.485 7.504 -15.495 1.00 97.31 207 ILE A O 1
ATOM 1615 N N . TYR A 1 208 ? 8.813 9.337 -14.227 1.00 97.75 208 TYR A N 1
ATOM 1616 C CA . TYR A 1 208 ? 10.258 9.181 -14.109 1.00 97.75 208 TYR A CA 1
ATOM 1617 C C . TYR A 1 208 ? 10.579 8.466 -12.805 1.00 97.75 208 TYR A C 1
ATOM 1619 O O . TYR A 1 208 ? 10.035 8.815 -11.759 1.00 97.75 208 TYR A O 1
ATOM 1627 N N . PHE A 1 209 ? 11.462 7.476 -12.864 1.00 98.19 209 PHE A N 1
ATOM 1628 C CA . PHE A 1 209 ? 11.852 6.641 -11.735 1.00 98.19 209 PHE A CA 1
ATOM 1629 C C . PHE A 1 209 ? 13.379 6.586 -11.652 1.00 98.19 209 PHE A C 1
ATOM 1631 O O . PHE A 1 209 ? 14.033 6.009 -12.516 1.00 98.19 209 PHE A O 1
ATOM 1638 N N . ASP A 1 210 ? 13.959 7.213 -10.635 1.00 97.69 210 ASP A N 1
ATOM 1639 C CA . ASP A 1 210 ? 15.408 7.338 -10.461 1.00 97.69 210 ASP A CA 1
ATOM 1640 C C . ASP A 1 210 ? 15.884 6.400 -9.352 1.00 97.69 210 ASP A C 1
ATOM 1642 O O . ASP A 1 210 ? 15.309 6.368 -8.261 1.00 97.69 210 ASP A O 1
ATOM 1646 N N . ILE A 1 211 ? 16.932 5.629 -9.634 1.00 97.69 211 ILE A N 1
ATOM 1647 C CA . ILE A 1 211 ? 17.544 4.686 -8.696 1.00 97.69 211 ILE A CA 1
ATOM 1648 C C . ILE A 1 211 ? 19.035 4.972 -8.631 1.00 97.69 211 ILE A C 1
ATOM 1650 O O . ILE A 1 211 ? 19.709 4.999 -9.659 1.00 97.69 211 ILE A O 1
ATOM 1654 N N . GLN A 1 212 ? 19.561 5.089 -7.414 1.00 97.06 212 GLN A N 1
ATOM 1655 C CA . GLN A 1 212 ? 20.990 5.133 -7.140 1.00 97.06 212 GLN A CA 1
ATOM 1656 C C . GLN A 1 212 ? 21.369 4.052 -6.128 1.00 97.06 212 GLN A C 1
ATOM 1658 O O . GLN A 1 212 ? 20.802 3.986 -5.035 1.00 97.06 212 GLN A O 1
ATOM 1663 N N . VAL A 1 213 ? 22.371 3.238 -6.454 1.00 96.69 213 VAL A N 1
ATOM 1664 C CA . VAL A 1 213 ? 22.829 2.124 -5.609 1.00 96.69 213 VAL A CA 1
ATOM 1665 C C . VAL A 1 213 ? 24.236 2.336 -5.061 1.00 96.69 213 VAL A C 1
ATOM 1667 O O . VAL A 1 213 ? 25.058 3.051 -5.635 1.00 96.69 213 VAL A O 1
ATOM 1670 N N . SER A 1 214 ? 24.532 1.697 -3.927 1.00 93.50 214 SER A N 1
ATOM 1671 C CA . SER A 1 214 ? 25.900 1.640 -3.388 1.00 93.50 214 SER A CA 1
ATOM 1672 C C . SER A 1 214 ? 26.773 0.640 -4.152 1.00 93.50 214 SER A C 1
ATOM 1674 O O . SER A 1 214 ? 27.911 0.940 -4.531 1.00 93.50 214 SER A O 1
ATOM 1676 N N . MET A 1 215 ? 26.210 -0.548 -4.373 1.00 91.00 215 MET A N 1
ATOM 1677 C CA . MET A 1 215 ? 26.859 -1.740 -4.913 1.00 91.00 215 MET A CA 1
ATOM 1678 C C . MET A 1 215 ? 25.955 -2.366 -5.977 1.00 91.00 215 MET A C 1
ATOM 1680 O O . MET A 1 215 ? 24.734 -2.282 -5.852 1.00 91.00 215 MET A O 1
ATOM 1684 N N . GLY A 1 216 ? 26.555 -2.998 -6.988 1.00 91.94 216 GLY A N 1
ATOM 1685 C CA . GLY A 1 216 ? 25.832 -3.510 -8.157 1.00 91.94 216 GLY A CA 1
ATOM 1686 C C . GLY A 1 216 ? 25.390 -2.397 -9.109 1.00 91.94 216 GLY A C 1
ATOM 1687 O O . GLY A 1 216 ? 25.922 -1.284 -9.072 1.00 91.94 216 GLY A O 1
ATOM 1688 N N . THR A 1 217 ? 24.416 -2.708 -9.959 1.00 94.25 217 THR A N 1
ATOM 1689 C CA . THR A 1 217 ? 23.832 -1.781 -10.938 1.00 94.25 217 THR A CA 1
ATOM 1690 C C . THR A 1 217 ? 22.428 -1.335 -10.531 1.00 94.25 217 THR A C 1
ATOM 1692 O O . THR A 1 217 ? 21.691 -2.044 -9.841 1.00 94.25 217 THR A O 1
ATOM 1695 N N . ALA A 1 218 ? 22.008 -0.159 -10.998 1.00 95.69 218 ALA A N 1
ATOM 1696 C CA . ALA A 1 218 ? 20.645 0.320 -10.770 1.00 95.69 218 ALA A CA 1
ATOM 1697 C C . ALA A 1 218 ? 19.586 -0.564 -11.460 1.00 95.69 218 ALA A C 1
ATOM 1699 O O . ALA A 1 218 ? 18.451 -0.636 -10.995 1.00 95.69 218 ALA A O 1
ATOM 1700 N N . THR A 1 219 ? 19.935 -1.260 -12.548 1.00 95.38 219 THR A N 1
ATOM 1701 C CA . THR A 1 219 ? 19.039 -2.218 -13.222 1.00 95.38 219 THR A CA 1
ATOM 1702 C C . THR A 1 219 ? 18.834 -3.483 -12.402 1.00 95.38 219 THR A C 1
ATOM 1704 O O . THR A 1 219 ? 17.707 -3.956 -12.297 1.00 95.38 219 THR A O 1
ATOM 1707 N N . GLU A 1 220 ? 19.875 -4.008 -11.756 1.00 94.75 220 GLU A N 1
ATOM 1708 C CA . GLU A 1 220 ? 19.716 -5.117 -10.806 1.00 94.75 220 GLU A CA 1
ATOM 1709 C C . GLU A 1 220 ? 18.819 -4.719 -9.633 1.00 94.75 220 GLU A C 1
ATOM 1711 O O . GLU A 1 220 ? 17.917 -5.474 -9.281 1.00 94.75 220 GLU A O 1
ATOM 1716 N N . ALA A 1 221 ? 18.989 -3.513 -9.079 1.00 96.00 221 ALA A N 1
ATOM 1717 C CA . ALA A 1 221 ? 18.109 -3.033 -8.015 1.00 96.00 221 ALA A CA 1
ATOM 1718 C C . ALA A 1 221 ? 16.651 -2.872 -8.473 1.00 96.00 221 ALA A C 1
ATOM 1720 O O . ALA A 1 221 ? 15.737 -3.209 -7.720 1.00 96.00 221 ALA A O 1
ATOM 1721 N N . LEU A 1 222 ? 16.420 -2.423 -9.712 1.00 96.88 222 LEU A N 1
ATOM 1722 C CA . LEU A 1 222 ? 15.080 -2.394 -10.297 1.00 96.88 222 LEU A CA 1
ATOM 1723 C C . LEU A 1 222 ? 14.473 -3.805 -10.384 1.00 96.88 222 LEU A C 1
ATOM 1725 O O . LEU A 1 222 ? 13.340 -4.003 -9.946 1.00 96.88 222 LEU A O 1
ATOM 1729 N N . ARG A 1 223 ? 15.226 -4.790 -10.895 1.00 96.19 223 ARG A N 1
ATOM 1730 C CA . ARG A 1 223 ? 14.770 -6.190 -10.991 1.00 96.19 223 ARG A CA 1
ATOM 1731 C C . ARG A 1 223 ? 14.443 -6.772 -9.618 1.00 96.19 223 ARG A C 1
ATOM 1733 O O . ARG A 1 223 ? 13.361 -7.325 -9.440 1.00 96.19 223 ARG A O 1
ATOM 1740 N N . SER A 1 224 ? 15.319 -6.582 -8.633 1.00 96.12 224 SER A N 1
ATOM 1741 C CA . SER A 1 224 ? 15.078 -7.017 -7.252 1.00 96.12 224 SER A CA 1
ATOM 1742 C C . SER A 1 224 ? 13.846 -6.343 -6.642 1.00 96.12 224 SER A C 1
ATOM 1744 O O . SER A 1 224 ? 13.040 -7.006 -5.990 1.00 96.12 224 SER A O 1
ATOM 1746 N N . GLY A 1 225 ? 13.639 -5.048 -6.904 1.00 97.19 225 GLY A N 1
ATOM 1747 C CA . GLY A 1 225 ? 12.440 -4.325 -6.480 1.00 97.19 225 GLY A CA 1
ATOM 1748 C C . GLY A 1 225 ? 11.155 -4.887 -7.096 1.00 97.19 225 GLY A C 1
ATOM 1749 O O . GLY A 1 225 ? 10.178 -5.100 -6.379 1.00 97.19 225 GLY A O 1
ATOM 1750 N N . LEU A 1 226 ? 11.165 -5.196 -8.396 1.00 97.81 226 LEU A N 1
ATOM 1751 C CA . LEU A 1 226 ? 10.038 -5.827 -9.094 1.00 97.81 226 LEU A CA 1
ATOM 1752 C C . LEU A 1 226 ? 9.760 -7.251 -8.580 1.00 97.81 226 LEU A C 1
ATOM 1754 O O . LEU A 1 226 ? 8.601 -7.620 -8.400 1.00 97.81 226 LEU A O 1
ATOM 1758 N N . GLN A 1 227 ? 10.802 -8.035 -8.288 1.00 97.25 227 GLN A N 1
ATOM 1759 C CA . GLN A 1 227 ? 10.672 -9.367 -7.682 1.00 97.25 227 GLN A CA 1
ATOM 1760 C C . GLN A 1 227 ? 10.100 -9.294 -6.260 1.00 97.25 227 GLN A C 1
ATOM 1762 O O . GLN A 1 227 ? 9.212 -10.072 -5.909 1.00 97.25 227 GLN A O 1
ATOM 1767 N N . CYS A 1 228 ? 10.558 -8.333 -5.453 1.00 97.12 228 CYS A N 1
ATOM 1768 C CA . CYS A 1 228 ? 10.008 -8.065 -4.127 1.00 97.12 228 CYS A CA 1
ATOM 1769 C C . CYS A 1 228 ? 8.520 -7.696 -4.216 1.00 97.12 228 CYS A C 1
ATOM 1771 O O . CYS A 1 228 ? 7.694 -8.299 -3.531 1.00 97.12 228 CYS A O 1
ATOM 1773 N N . MET A 1 229 ? 8.161 -6.782 -5.122 1.00 97.25 229 MET A N 1
ATOM 1774 C CA . MET A 1 229 ? 6.773 -6.390 -5.368 1.00 97.25 229 MET A CA 1
ATOM 1775 C C . MET A 1 229 ? 5.910 -7.593 -5.780 1.00 97.25 229 MET A C 1
ATOM 1777 O O . MET A 1 229 ? 4.843 -7.815 -5.202 1.00 97.25 229 MET A O 1
ATOM 1781 N N . TYR A 1 230 ? 6.395 -8.421 -6.710 1.00 97.94 230 TYR A N 1
ATOM 1782 C CA . TYR A 1 230 ? 5.727 -9.656 -7.127 1.00 97.94 230 TYR A CA 1
ATOM 1783 C C . TYR A 1 230 ? 5.485 -10.605 -5.947 1.00 97.94 230 TYR A C 1
ATOM 1785 O O . TYR A 1 230 ? 4.380 -11.135 -5.798 1.00 97.94 230 TYR A O 1
ATOM 1793 N N . ALA A 1 231 ? 6.490 -10.806 -5.090 1.00 97.62 231 ALA A N 1
ATOM 1794 C CA . ALA A 1 231 ? 6.376 -11.661 -3.914 1.00 97.62 231 ALA A CA 1
ATOM 1795 C C . ALA A 1 231 ? 5.330 -11.123 -2.922 1.00 97.62 231 ALA A C 1
ATOM 1797 O O . ALA A 1 231 ? 4.478 -11.887 -2.461 1.00 97.62 231 ALA A O 1
ATOM 1798 N N . CYS A 1 232 ? 5.328 -9.811 -2.656 1.00 96.19 232 CYS A N 1
ATOM 1799 C CA . CYS A 1 232 ? 4.342 -9.158 -1.793 1.00 96.19 232 CYS A CA 1
ATOM 1800 C C . CYS A 1 232 ? 2.907 -9.361 -2.303 1.00 96.19 232 CYS A C 1
ATOM 1802 O O . CYS A 1 232 ? 2.047 -9.828 -1.552 1.00 96.19 232 CYS A O 1
ATOM 180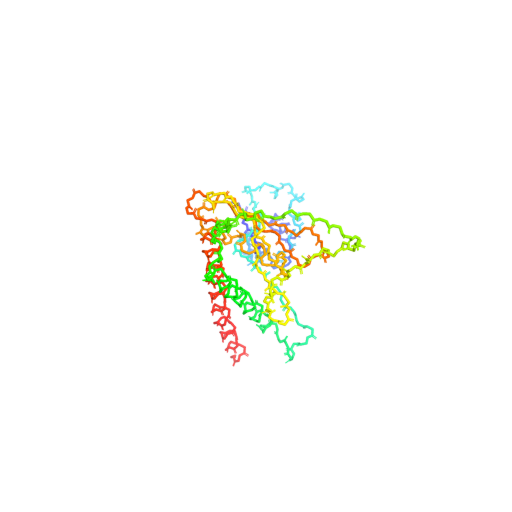4 N N . PHE A 1 233 ? 2.638 -9.072 -3.580 1.00 97.81 233 PHE A N 1
ATOM 1805 C CA . PHE A 1 233 ? 1.293 -9.237 -4.145 1.00 97.81 233 PHE A CA 1
ATOM 1806 C C . PHE A 1 233 ? 0.884 -10.707 -4.282 1.00 97.81 233 PHE A C 1
ATOM 1808 O O . PHE A 1 233 ? -0.275 -11.047 -4.044 1.00 97.81 233 PHE A O 1
ATOM 1815 N N . SER A 1 234 ? 1.822 -11.608 -4.580 1.00 98.00 234 SER A N 1
ATOM 1816 C CA . SER A 1 234 ? 1.557 -13.052 -4.617 1.00 98.00 234 SER A CA 1
ATOM 1817 C C . SER A 1 234 ? 1.168 -13.598 -3.242 1.00 98.00 234 SER A C 1
ATOM 1819 O O . SER A 1 234 ? 0.234 -14.401 -3.123 1.00 98.00 234 SER A O 1
ATOM 1821 N N . HIS A 1 235 ? 1.843 -13.129 -2.190 1.00 97.62 235 HIS A N 1
ATOM 1822 C CA . HIS A 1 235 ? 1.481 -13.449 -0.816 1.00 97.62 235 HIS A CA 1
ATOM 1823 C C . HIS A 1 235 ? 0.102 -12.877 -0.462 1.00 97.62 235 HIS A C 1
ATOM 1825 O O . HIS A 1 235 ? -0.770 -13.623 -0.011 1.00 97.62 235 HIS A O 1
ATOM 1831 N N . MET A 1 236 ? -0.141 -11.596 -0.764 1.00 96.94 236 MET A N 1
ATOM 1832 C CA . MET A 1 236 ? -1.428 -10.930 -0.534 1.00 96.94 236 MET A CA 1
ATOM 1833 C C . MET A 1 236 ? -2.585 -11.671 -1.213 1.00 96.94 236 MET A C 1
ATOM 1835 O O . MET A 1 236 ? -3.605 -11.928 -0.577 1.00 96.94 236 MET A O 1
ATOM 1839 N N . ARG A 1 237 ? -2.410 -12.100 -2.469 1.00 97.62 237 ARG A N 1
ATOM 1840 C CA . ARG A 1 237 ? -3.395 -12.904 -3.208 1.00 97.62 237 ARG A CA 1
ATOM 1841 C C . ARG A 1 237 ? -3.746 -14.196 -2.478 1.00 97.62 237 ARG A C 1
ATOM 1843 O O . ARG A 1 237 ? -4.918 -14.563 -2.392 1.00 97.62 237 ARG A O 1
ATOM 1850 N N . THR A 1 238 ? -2.733 -14.888 -1.964 1.00 97.88 238 THR A N 1
ATOM 1851 C CA . THR A 1 238 ? -2.892 -16.176 -1.277 1.00 97.88 238 THR A CA 1
ATOM 1852 C C . THR A 1 238 ? -3.648 -16.004 0.036 1.00 97.88 238 THR A C 1
ATOM 1854 O O . THR A 1 238 ? -4.651 -16.685 0.260 1.00 97.88 238 THR A O 1
ATOM 1857 N N . VAL A 1 239 ? -3.220 -15.049 0.866 1.00 97.56 239 VAL A N 1
ATOM 1858 C CA . VAL A 1 239 ? -3.862 -14.736 2.152 1.00 97.56 239 VAL A CA 1
ATOM 1859 C C . VAL A 1 239 ? -5.300 -14.268 1.940 1.00 97.56 239 VAL A C 1
ATOM 1861 O O . VAL A 1 239 ? -6.213 -14.764 2.598 1.00 97.56 239 VAL A O 1
ATOM 1864 N N . PHE A 1 240 ? -5.529 -13.380 0.970 1.00 96.75 240 PHE A N 1
ATOM 1865 C CA . PHE A 1 240 ? -6.860 -12.870 0.656 1.00 96.75 240 PHE A CA 1
ATOM 1866 C C . PHE A 1 240 ? -7.805 -13.982 0.187 1.00 96.75 240 PHE A C 1
ATOM 1868 O O . PHE A 1 240 ? -8.917 -14.112 0.696 1.00 96.75 240 PHE A O 1
ATOM 1875 N N . LYS A 1 241 ? -7.355 -14.849 -0.732 1.00 95.88 241 LYS A N 1
ATOM 1876 C CA . LYS A 1 241 ? -8.149 -15.992 -1.206 1.00 95.88 241 LYS A CA 1
ATOM 1877 C C . LYS A 1 241 ? -8.519 -16.938 -0.061 1.00 95.88 241 LYS A C 1
ATOM 1879 O O . LYS A 1 241 ? -9.663 -17.398 -0.004 1.00 95.88 241 LYS A O 1
ATOM 1884 N N . ALA A 1 242 ? -7.582 -17.221 0.844 1.00 96.06 242 ALA A N 1
ATOM 1885 C CA . ALA A 1 242 ? -7.833 -18.053 2.018 1.00 96.06 242 ALA A CA 1
ATOM 1886 C C . ALA A 1 242 ? -8.859 -17.405 2.965 1.00 96.06 242 ALA A C 1
ATOM 1888 O O . ALA A 1 242 ? -9.819 -18.065 3.363 1.00 96.06 242 ALA A O 1
ATOM 1889 N N . ALA A 1 243 ? -8.712 -16.108 3.255 1.00 95.56 243 ALA A N 1
ATOM 1890 C CA . ALA A 1 243 ? -9.626 -15.355 4.113 1.00 95.56 243 ALA A CA 1
ATOM 1891 C C . ALA A 1 243 ? -11.055 -15.300 3.545 1.00 95.56 243 ALA A C 1
ATOM 1893 O O . ALA A 1 243 ? -12.006 -15.612 4.256 1.00 95.56 243 ALA A O 1
ATOM 1894 N N . VAL A 1 244 ? -11.212 -15.001 2.249 1.00 94.06 244 VAL A N 1
ATOM 1895 C CA . VAL A 1 244 ? -12.524 -14.993 1.575 1.00 94.06 244 VAL A CA 1
ATOM 1896 C C . VAL A 1 244 ? -13.159 -16.384 1.578 1.00 94.06 244 VAL A C 1
ATOM 1898 O O . VAL A 1 244 ? -14.362 -16.516 1.783 1.00 94.06 244 VAL A O 1
ATOM 1901 N N . SER A 1 245 ? -12.364 -17.437 1.372 1.00 93.88 245 SER A N 1
ATOM 1902 C CA . SER A 1 245 ? -12.870 -18.815 1.406 1.00 93.88 245 SER A CA 1
ATOM 1903 C C . SER A 1 245 ? -13.324 -19.225 2.807 1.00 93.88 245 SER A C 1
ATOM 1905 O O . SER A 1 245 ? -14.300 -19.955 2.930 1.00 93.88 245 SER A O 1
ATOM 1907 N N . LYS A 1 246 ? -12.632 -18.760 3.857 1.00 95.06 246 LYS A N 1
ATOM 1908 C CA . LYS A 1 246 ? -13.042 -18.963 5.252 1.00 95.06 246 LYS A CA 1
ATOM 1909 C C . LYS A 1 246 ? -14.354 -18.232 5.540 1.00 95.06 246 LYS A C 1
ATOM 1911 O O . LYS A 1 246 ? -15.282 -18.868 6.013 1.00 95.06 246 LYS A O 1
ATOM 1916 N N . PHE A 1 247 ? -14.446 -16.953 5.175 1.00 92.56 247 PHE A N 1
ATOM 1917 C CA . PHE A 1 247 ? -15.646 -16.134 5.372 1.00 92.56 247 PHE A CA 1
ATOM 1918 C C . PHE A 1 247 ? -16.892 -16.755 4.722 1.00 92.56 247 PHE A C 1
ATOM 1920 O O . PHE A 1 247 ? -17.908 -16.929 5.379 1.00 92.56 247 PHE A O 1
ATOM 1927 N N . LYS A 1 248 ? -16.779 -17.211 3.466 1.00 89.75 248 LYS A N 1
ATOM 1928 C CA . LYS A 1 248 ? -17.884 -17.880 2.758 1.00 89.75 248 LYS A CA 1
ATOM 1929 C C . LYS A 1 248 ? -18.373 -19.170 3.419 1.00 89.75 248 LYS A C 1
ATOM 1931 O O . LYS A 1 248 ? -19.495 -19.570 3.162 1.00 89.75 248 LYS A O 1
ATOM 1936 N N . LYS A 1 249 ? -17.535 -19.860 4.200 1.00 91.12 249 LYS A N 1
ATOM 1937 C CA . LYS A 1 249 ? -17.973 -21.048 4.950 1.00 91.12 249 LYS A CA 1
ATOM 1938 C C . LYS A 1 249 ? -18.784 -20.651 6.180 1.00 91.12 249 LYS A C 1
ATOM 1940 O O . LYS A 1 249 ? -19.750 -21.324 6.489 1.00 91.12 249 LYS A O 1
ATOM 1945 N N . THR A 1 250 ? -18.389 -19.564 6.838 1.00 86.06 250 THR A N 1
ATOM 1946 C CA . THR A 1 250 ? -19.022 -19.056 8.061 1.00 86.06 250 THR A CA 1
ATOM 1947 C C . THR A 1 250 ? -20.366 -18.380 7.787 1.00 86.06 250 THR A C 1
ATOM 1949 O O . THR A 1 250 ? -21.251 -18.471 8.615 1.00 86.06 250 THR A O 1
ATOM 1952 N N . ASP A 1 251 ? -20.551 -17.767 6.613 1.00 71.94 251 ASP A N 1
ATOM 1953 C CA . ASP A 1 251 ? -21.850 -17.218 6.167 1.00 71.94 251 ASP A CA 1
ATOM 1954 C C . ASP A 1 251 ? -22.892 -18.306 5.810 1.00 71.94 251 ASP A C 1
ATOM 1956 O O . ASP A 1 251 ? -24.047 -17.994 5.516 1.00 71.94 251 ASP A O 1
ATOM 1960 N N . HIS A 1 252 ? -22.488 -19.580 5.768 1.00 55.31 252 HIS A N 1
ATOM 1961 C CA . HIS A 1 252 ? -23.353 -20.725 5.460 1.00 55.31 252 HIS A CA 1
ATOM 1962 C C . HIS A 1 252 ? -23.549 -21.680 6.655 1.00 55.31 252 HIS A C 1
ATOM 1964 O O . HIS A 1 252 ? -24.124 -22.754 6.470 1.00 55.31 252 HIS A O 1
ATOM 1970 N N . GLU A 1 253 ? -23.091 -21.291 7.849 1.00 41.22 253 GLU A N 1
ATOM 1971 C CA . GLU A 1 253 ? -23.388 -21.921 9.148 1.00 41.22 253 GLU A CA 1
ATOM 1972 C C . GLU A 1 253 ? -24.321 -21.017 9.963 1.00 41.22 253 GLU A C 1
ATOM 1974 O O . GLU A 1 253 ? -25.233 -21.570 10.618 1.00 41.22 253 GLU A O 1
#

Foldseek 3Di:
DKDKDFLDWQADPRLVVVCVQFDPQQWDADPPGRTIDGRDRVRGPPPRSLCVDPQSVDVNGMDIDDDPVDDDDDFDDPCCPVQNRLNVVLVVLVLLLQVLVVVLVQLPPPPNLNDPDDDPDDDDDDDDDDDDDDDDDPDPPDDPFDDDPNDGWHKDWPDADPVQQKTKMKTAQDDCVNQVQLQVLLVPQAQWPDWDKDDPDPPGRMMIIMTGHPDDHSSVSSNSSSVSSSVVSVVVSVVSVVVVVVVVVVVVD

Radius of gyration: 28.29 Å; chains: 1; bounding box: 60×45×94 Å

pLDDT: mean 86.74, std 20.52, range [23.69, 98.19]